Protein AF-0000000074205407 (afdb_homodimer)

Radius of gyration: 17.86 Å; Cα contacts (8 Å, |Δi|>4): 589; chains: 2; bounding box: 50×48×40 Å

Structure (mmCIF, N/CA/C/O backbone):
data_AF-0000000074205407-model_v1
#
loop_
_entity.id
_entity.type
_entity.pdbx_description
1 polymer 'Putative enzyme related to lactoylglutathione lyase'
#
loop_
_atom_site.group_PDB
_atom_site.id
_atom_site.type_symbol
_atom_site.label_atom_id
_atom_site.label_alt_id
_atom_site.label_comp_id
_atom_site.label_asym_id
_atom_site.label_entity_id
_atom_site.label_seq_id
_atom_site.pdbx_PDB_ins_code
_atom_site.Cartn_x
_atom_site.Cartn_y
_atom_site.Cartn_z
_atom_site.occupancy
_atom_site.B_iso_or_equiv
_atom_site.auth_seq_id
_atom_site.auth_comp_id
_atom_site.auth_asym_id
_atom_site.auth_atom_id
_atom_site.pdbx_PDB_model_num
ATOM 1 N N . MET A 1 1 ? 5.246 -4.715 11.078 1 47.28 1 MET A N 1
ATOM 2 C CA . MET A 1 1 ? 5.637 -3.668 10.141 1 47.28 1 MET A CA 1
ATOM 3 C C . MET A 1 1 ? 5.328 -2.287 10.711 1 47.28 1 MET A C 1
ATOM 5 O O . MET A 1 1 ? 4.18 -1.993 11.055 1 47.28 1 MET A O 1
ATOM 9 N N . ALA A 1 2 ? 6.344 -1.654 11.156 1 57.97 2 ALA A N 1
ATOM 10 C CA . ALA A 1 2 ? 6.281 -0.383 11.875 1 57.97 2 ALA A CA 1
ATOM 11 C C . ALA A 1 2 ? 5.781 0.736 10.969 1 57.97 2 ALA A C 1
ATOM 13 O O . ALA A 1 2 ? 6.117 0.775 9.781 1 57.97 2 ALA A O 1
ATOM 14 N N . GLY A 1 3 ? 4.406 1.123 11.07 1 72.31 3 GLY A N 1
ATOM 15 C CA . GLY A 1 3 ? 4.012 2.441 10.602 1 72.31 3 GLY A CA 1
ATOM 16 C C . GLY A 1 3 ? 2.631 2.461 9.969 1 72.31 3 GLY A C 1
ATOM 17 O O . GLY A 1 3 ? 1.822 3.346 10.258 1 72.31 3 GLY A O 1
ATOM 18 N N . ILE A 1 4 ? 2.408 1.336 9.125 1 86.69 4 ILE A N 1
ATOM 19 C CA . ILE A 1 4 ? 1.103 1.363 8.477 1 86.69 4 ILE A CA 1
ATOM 20 C C . ILE A 1 4 ? 0.12 0.495 9.258 1 86.69 4 ILE A C 1
ATOM 22 O O . ILE A 1 4 ? 0.477 -0.587 9.734 1 86.69 4 ILE A O 1
ATOM 26 N N . VAL A 1 5 ? -1.101 0.83 9.344 1 88.75 5 VAL A N 1
ATOM 27 C CA . VAL A 1 5 ? -2.062 0.109 10.172 1 88.75 5 VAL A CA 1
ATOM 28 C C . VAL A 1 5 ? -3.117 -0.547 9.281 1 88.75 5 VAL A C 1
ATOM 30 O O . VAL A 1 5 ? -3.871 -1.411 9.734 1 88.75 5 VAL A O 1
ATOM 33 N N . TRP A 1 6 ? -3.148 -0.136 8.078 1 90.12 6 TRP A N 1
ATOM 34 C CA . TRP A 1 6 ? -4.148 -0.644 7.141 1 90.12 6 TRP A CA 1
ATOM 35 C C . TRP A 1 6 ? -3.748 -0.348 5.699 1 90.12 6 TRP A C 1
ATOM 37 O O . TRP A 1 6 ? -2.922 0.533 5.445 1 90.12 6 TRP A O 1
ATOM 47 N N . TRP A 1 7 ? -4.242 -1.154 4.762 1 91.44 7 TRP A N 1
ATOM 48 C CA . TRP A 1 7 ? -4.082 -0.876 3.338 1 91.44 7 TRP A CA 1
ATOM 49 C C . TRP A 1 7 ? -5.34 -1.25 2.564 1 91.44 7 TRP A C 1
ATOM 51 O O . TRP A 1 7 ? -6.133 -2.076 3.02 1 91.44 7 TRP A O 1
ATOM 61 N N . GLU A 1 8 ? -5.457 -0.559 1.452 1 91.81 8 GLU A N 1
ATOM 62 C CA . GLU A 1 8 ? -6.684 -0.735 0.681 1 91.81 8 GLU A CA 1
ATOM 63 C C . GLU A 1 8 ? -6.398 -0.731 -0.818 1 91.81 8 GLU A C 1
ATOM 65 O O . GLU A 1 8 ? -5.578 0.052 -1.297 1 91.81 8 GLU A O 1
ATOM 70 N N . ILE A 1 9 ? -7.137 -1.624 -1.418 1 92.06 9 ILE A N 1
ATOM 71 C CA . ILE A 1 9 ? -7.137 -1.627 -2.877 1 92.06 9 ILE A CA 1
ATOM 72 C C . ILE A 1 9 ? -8.453 -1.057 -3.395 1 92.06 9 ILE A C 1
ATOM 74 O O . ILE A 1 9 ? -9.531 -1.405 -2.895 1 92.06 9 ILE A O 1
ATOM 78 N N . GLU A 1 10 ? -8.305 -0.121 -4.266 1 88.81 10 GLU A N 1
ATOM 79 C CA . GLU A 1 10 ? -9.445 0.37 -5.023 1 88.81 10 GLU A CA 1
ATOM 80 C C . GLU A 1 10 ? -9.344 -0.021 -6.496 1 88.81 10 GLU A C 1
ATOM 82 O O . GLU A 1 10 ? -8.344 0.287 -7.156 1 88.81 10 GLU A O 1
ATOM 87 N N . THR A 1 11 ? -10.289 -0.756 -6.992 1 88.62 11 THR A N 1
ATOM 88 C CA . THR A 1 11 ? -10.234 -1.227 -8.375 1 88.62 11 THR A CA 1
ATOM 89 C C . THR A 1 11 ? -11.633 -1.29 -8.977 1 88.62 11 THR A C 1
ATOM 91 O O . THR A 1 11 ? -12.617 -1.479 -8.266 1 88.62 11 THR A O 1
ATOM 94 N N . ALA A 1 12 ? -11.664 -1.102 -10.258 1 87.81 12 ALA A N 1
ATOM 95 C CA . ALA A 1 12 ? -12.93 -1.208 -10.969 1 87.81 12 ALA A CA 1
ATOM 96 C C . ALA A 1 12 ? -13.344 -2.668 -11.148 1 87.81 12 ALA A C 1
ATOM 98 O O . ALA A 1 12 ? -14.484 -2.959 -11.508 1 87.81 12 ALA A O 1
ATOM 99 N N . GLU A 1 13 ? -12.469 -3.58 -10.828 1 91.69 13 GLU A N 1
ATOM 100 C CA . GLU A 1 13 ? -12.719 -5 -11.055 1 91.69 13 GLU A CA 1
ATOM 101 C C . GLU A 1 13 ? -12.492 -5.809 -9.781 1 91.69 13 GLU A C 1
ATOM 103 O O . GLU A 1 13 ? -11.68 -6.734 -9.766 1 91.69 13 GLU A O 1
ATOM 108 N N . PRO A 1 14 ? -13.305 -5.551 -8.797 1 93.31 14 PRO A N 1
ATOM 109 C CA . PRO A 1 14 ? -13.062 -6.219 -7.516 1 93.31 14 PRO A CA 1
ATOM 110 C C . PRO A 1 14 ? -13.266 -7.73 -7.594 1 93.31 14 PRO A C 1
ATOM 112 O O . PRO A 1 14 ? -12.586 -8.484 -6.891 1 93.31 14 PRO A O 1
ATOM 115 N N . GLU A 1 15 ? -14.203 -8.164 -8.414 1 95.94 15 GLU A N 1
ATOM 116 C CA . GLU A 1 15 ? -14.445 -9.602 -8.523 1 95.94 15 GLU A CA 1
ATOM 117 C C . GLU A 1 15 ? -13.25 -10.312 -9.148 1 95.94 15 GLU A C 1
ATOM 119 O O . GLU A 1 15 ? -12.891 -11.414 -8.719 1 95.94 15 GLU A O 1
ATOM 124 N N . THR A 1 16 ? -12.727 -9.695 -10.133 1 96.31 16 THR A N 1
ATOM 125 C CA . THR A 1 16 ? -11.516 -10.234 -10.742 1 96.31 16 THR A CA 1
ATOM 126 C C . THR A 1 16 ? -10.383 -10.305 -9.727 1 96.31 16 THR A C 1
ATOM 128 O O . THR A 1 16 ? -9.672 -11.305 -9.648 1 96.31 16 THR A O 1
ATOM 131 N N . PHE A 1 17 ? -10.227 -9.289 -8.977 1 96 17 PHE A N 1
ATOM 132 C CA . PHE A 1 17 ? -9.234 -9.25 -7.91 1 96 17 PHE A CA 1
ATOM 133 C C . PHE A 1 17 ? -9.453 -10.383 -6.918 1 96 17 PHE A C 1
ATOM 135 O O . PHE A 1 17 ? -8.523 -11.109 -6.578 1 96 17 PHE A O 1
ATOM 142 N N . GLN A 1 18 ? -10.656 -10.516 -6.504 1 97.75 18 GLN A N 1
ATOM 143 C CA . GLN A 1 18 ? -11 -11.531 -5.512 1 97.75 18 GLN A CA 1
ATOM 144 C C . GLN A 1 18 ? -10.68 -12.93 -6.02 1 97.75 18 GLN A C 1
ATOM 146 O O . GLN A 1 18 ? -10.055 -13.727 -5.316 1 97.75 18 GLN A O 1
ATOM 151 N N . ARG A 1 19 ? -11.062 -13.211 -7.199 1 98.06 19 ARG A N 1
ATOM 152 C CA . ARG A 1 19 ? -10.836 -14.539 -7.766 1 98.06 19 ARG A CA 1
ATOM 153 C C . ARG A 1 19 ? -9.344 -14.852 -7.848 1 98.06 19 ARG A C 1
ATOM 155 O O . ARG A 1 19 ? -8.914 -15.945 -7.488 1 98.06 19 ARG A O 1
ATOM 162 N N . PHE A 1 20 ? -8.648 -13.945 -8.273 1 97.88 20 PHE A N 1
ATOM 163 C CA . PHE A 1 20 ? -7.215 -14.133 -8.438 1 97.88 20 PHE A CA 1
ATOM 164 C C . PHE A 1 20 ? -6.547 -14.398 -7.09 1 97.88 20 PHE A C 1
ATOM 166 O O . PHE A 1 20 ? -5.793 -15.359 -6.945 1 97.88 20 PHE A O 1
ATOM 173 N N . HIS A 1 21 ? -6.812 -13.57 -6.184 1 97.44 21 HIS A N 1
ATOM 174 C CA . HIS A 1 21 ? -6.066 -13.641 -4.934 1 97.44 21 HIS A CA 1
ATOM 175 C C . HIS A 1 21 ? -6.602 -14.742 -4.031 1 97.44 21 HIS A C 1
ATOM 177 O O . HIS A 1 21 ? -5.891 -15.234 -3.148 1 97.44 21 HIS A O 1
ATOM 183 N N . GLN A 1 22 ? -7.863 -15.094 -4.23 1 97.75 22 GLN A N 1
ATOM 184 C CA . GLN A 1 22 ? -8.305 -16.328 -3.592 1 97.75 22 GLN A CA 1
ATOM 185 C C . GLN A 1 22 ? -7.484 -17.516 -4.062 1 97.75 22 GLN A C 1
ATOM 187 O O . GLN A 1 22 ? -7.055 -18.344 -3.254 1 97.75 22 GLN A O 1
ATOM 192 N N . ALA A 1 23 ? -7.27 -17.547 -5.32 1 97.56 23 ALA A N 1
ATOM 193 C CA . ALA A 1 23 ? -6.527 -18.656 -5.914 1 97.56 23 ALA A CA 1
ATOM 194 C C . ALA A 1 23 ? -5.043 -18.578 -5.562 1 97.56 23 ALA A C 1
ATOM 196 O O . ALA A 1 23 ? -4.406 -19.594 -5.285 1 97.56 23 ALA A O 1
ATOM 197 N N . LEU A 1 24 ? -4.473 -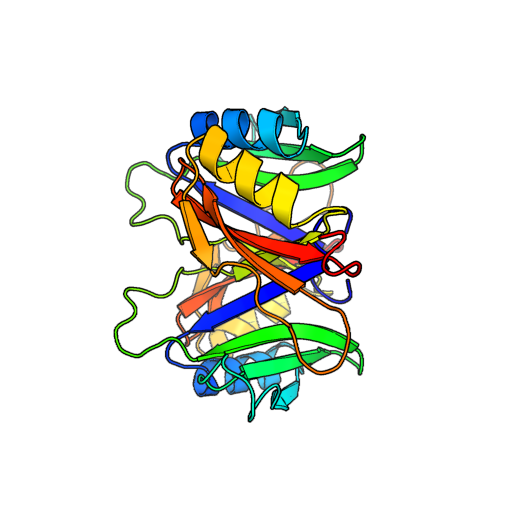17.438 -5.555 1 96.56 24 LEU A N 1
ATOM 198 C CA . LEU A 1 24 ? -3.035 -17.266 -5.387 1 96.56 24 LEU A CA 1
ATOM 199 C C . LEU A 1 24 ? -2.646 -17.359 -3.916 1 96.56 24 LEU A C 1
ATOM 201 O O . LEU A 1 24 ? -1.697 -18.062 -3.564 1 96.56 24 LEU A O 1
ATOM 205 N N . SER A 1 25 ? -3.369 -16.656 -3.07 1 94.12 25 SER A N 1
ATOM 206 C CA . SER A 1 25 ? -2.936 -16.438 -1.692 1 94.12 25 SER A CA 1
ATOM 207 C C . SER A 1 25 ? -3.889 -17.109 -0.703 1 94.12 25 SER A C 1
ATOM 209 O O . SER A 1 25 ? -3.631 -17.125 0.502 1 94.12 25 SER A O 1
ATOM 211 N N . GLY A 1 26 ? -5.004 -17.531 -1.211 1 95.12 26 GLY A N 1
ATOM 212 C CA . GLY A 1 26 ? -5.992 -18.141 -0.334 1 95.12 26 GLY A CA 1
ATOM 213 C C . GLY A 1 26 ? -6.793 -17.125 0.455 1 95.12 26 GLY A C 1
ATOM 214 O O . GLY A 1 26 ? -7.348 -17.438 1.508 1 95.12 26 GLY A O 1
ATOM 215 N N . TRP A 1 27 ? -6.844 -15.922 0.029 1 96.44 27 TRP A N 1
ATOM 216 C CA . TRP A 1 27 ? -7.582 -14.867 0.719 1 96.44 27 TRP A CA 1
ATOM 217 C C . TRP A 1 27 ? -9.086 -15.078 0.587 1 96.44 27 TRP A C 1
ATOM 219 O O . TRP A 1 27 ? -9.555 -15.664 -0.396 1 96.44 27 TRP A O 1
ATOM 229 N N . SER A 1 28 ? -9.773 -14.664 1.596 1 97.5 28 SER A N 1
ATOM 230 C CA . SER A 1 28 ? -11.219 -14.5 1.521 1 97.5 28 SER A CA 1
ATOM 231 C C . SER A 1 28 ? -11.625 -13.039 1.685 1 97.5 28 SER A C 1
ATOM 233 O O . SER A 1 28 ? -10.812 -12.211 2.086 1 97.5 28 SER A O 1
ATOM 235 N N . PHE A 1 29 ? -12.836 -12.766 1.283 1 96.5 29 PHE A N 1
ATOM 236 C CA . PHE A 1 29 ? -13.312 -11.391 1.217 1 96.5 29 PHE A CA 1
ATOM 237 C C . PHE A 1 29 ? -14.695 -11.266 1.85 1 96.5 29 PHE A C 1
ATOM 239 O O . PHE A 1 29 ? -15.664 -11.859 1.366 1 96.5 29 PHE A O 1
ATOM 246 N N . GLU A 1 30 ? -14.727 -10.469 2.887 1 94.88 30 GLU A N 1
ATOM 247 C CA . GLU A 1 30 ? -15.977 -10.289 3.619 1 94.88 30 GLU A CA 1
ATOM 248 C C . GLU A 1 30 ? -16.578 -8.914 3.365 1 94.88 30 GLU A C 1
ATOM 250 O O . GLU A 1 30 ? -15.93 -7.891 3.623 1 94.88 30 GLU A O 1
ATOM 255 N N . PRO A 1 31 ? -17.844 -8.891 2.873 1 92.19 31 PRO A N 1
ATOM 256 C CA . PRO A 1 31 ? -18.469 -7.578 2.707 1 92.19 31 PRO A CA 1
ATOM 257 C C . PRO A 1 31 ? -18.531 -6.781 4.012 1 92.19 31 PRO A C 1
ATOM 259 O O . PRO A 1 31 ? -18.75 -7.359 5.078 1 92.19 31 PRO A O 1
ATOM 262 N N . ALA A 1 32 ? -18.234 -5.535 3.785 1 86.38 32 ALA A N 1
ATOM 263 C CA . ALA A 1 32 ? -18.234 -4.66 4.953 1 86.38 32 ALA A CA 1
ATOM 264 C C . ALA A 1 32 ? -18.844 -3.303 4.613 1 86.38 32 ALA A C 1
ATOM 266 O O . ALA A 1 32 ? -18.922 -2.924 3.443 1 86.38 32 ALA A O 1
ATOM 267 N N . PHE A 1 33 ? -19.359 -2.611 5.617 1 76.38 33 PHE A N 1
ATOM 268 C CA . PHE A 1 33 ? -19.828 -1.231 5.582 1 76.38 33 PHE A CA 1
ATOM 269 C C . PHE A 1 33 ? -21 -1.079 4.613 1 76.38 33 PHE A C 1
ATOM 271 O O . PHE A 1 33 ? -21.172 -0.024 4 1 76.38 33 PHE A O 1
ATOM 278 N N . GLU A 1 34 ? -21.734 -2.02 4.223 1 68.38 34 GLU A N 1
ATOM 279 C CA . GLU A 1 34 ? -22.875 -1.991 3.311 1 68.38 34 GLU A CA 1
ATOM 280 C C . GLU A 1 34 ? -23.812 -0.847 3.652 1 68.38 34 GLU A C 1
ATOM 282 O O . GLU A 1 34 ? -24.453 -0.273 2.764 1 68.38 34 GLU A O 1
ATOM 287 N N . ASP A 1 35 ? -23.828 -0.446 4.797 1 61.94 35 ASP A N 1
ATOM 288 C CA . ASP A 1 35 ? -24.812 0.552 5.207 1 61.94 35 ASP A CA 1
ATOM 289 C C . ASP A 1 35 ? -24.141 1.884 5.535 1 61.94 35 ASP A C 1
ATOM 291 O O . ASP A 1 35 ? -24.688 2.691 6.289 1 61.94 35 ASP A O 1
ATOM 295 N N . THR A 1 36 ? -23 2.006 5.082 1 61.47 36 THR A N 1
ATOM 296 C CA . THR A 1 36 ? -22.312 3.25 5.418 1 61.47 36 THR A CA 1
ATOM 297 C C . THR A 1 36 ? -22.109 4.109 4.172 1 61.47 36 THR A C 1
ATOM 299 O O . THR A 1 36 ? -22.438 3.684 3.059 1 61.47 36 THR A O 1
ATOM 302 N N . GLU A 1 37 ? -21.844 5.41 4.438 1 56.03 37 GLU A N 1
ATOM 303 C CA . GLU A 1 37 ? -21.609 6.41 3.396 1 56.03 37 GLU A CA 1
ATOM 304 C C . GLU A 1 37 ? -20.5 5.965 2.447 1 56.03 37 GLU A C 1
ATOM 306 O O . GLU A 1 37 ? -20.266 6.602 1.418 1 56.03 37 GLU A O 1
ATOM 311 N N . ILE A 1 38 ? -19.844 4.957 2.84 1 56.97 38 ILE A N 1
ATOM 312 C CA . ILE A 1 38 ? -18.797 4.543 1.905 1 56.97 38 ILE A CA 1
ATOM 313 C C . ILE A 1 38 ? -19.438 4.078 0.598 1 56.97 38 ILE A C 1
ATOM 315 O O . ILE A 1 38 ? -18.844 4.215 -0.474 1 56.97 38 ILE A O 1
ATOM 319 N N . GLY A 1 39 ? -20.734 4.105 0.522 1 55.22 39 GLY A N 1
ATOM 320 C CA . GLY A 1 39 ? -21.609 3.865 -0.615 1 55.22 39 GLY A CA 1
ATOM 321 C C . GLY A 1 39 ? -21.141 2.721 -1.493 1 55.22 39 GLY A C 1
ATOM 322 O O . GLY A 1 39 ? -21.953 2.113 -2.207 1 55.22 39 GLY A O 1
ATOM 323 N N . ALA A 1 40 ? -19.766 2.584 -1.741 1 63.41 40 ALA A N 1
ATOM 324 C CA . ALA A 1 40 ? -19.312 1.591 -2.717 1 63.41 40 ALA A CA 1
ATOM 325 C C . ALA A 1 40 ? -19.062 0.244 -2.049 1 63.41 40 ALA A C 1
ATOM 327 O O . ALA A 1 40 ? -18.953 0.163 -0.824 1 63.41 40 ALA A O 1
ATOM 328 N N . SER A 1 41 ? -19.219 -0.827 -2.727 1 84.56 41 SER A N 1
ATOM 329 C CA . SER A 1 41 ? -18.922 -2.164 -2.227 1 84.56 41 SER A CA 1
ATOM 330 C C . SER A 1 41 ? -17.516 -2.219 -1.617 1 84.56 41 SER A C 1
ATOM 332 O O . SER A 1 41 ? -16.547 -1.756 -2.225 1 84.56 41 SER A O 1
ATOM 334 N N . TYR A 1 42 ? -17.531 -2.557 -0.36 1 90.62 42 TYR A N 1
ATOM 335 C CA . TYR A 1 42 ? -16.281 -2.721 0.365 1 90.62 42 TYR A CA 1
ATOM 336 C C . TYR A 1 42 ? -16.156 -4.129 0.933 1 90.62 42 TYR A C 1
ATOM 338 O O . TYR A 1 42 ? -17.125 -4.684 1.449 1 90.62 42 TYR A O 1
ATOM 346 N N . TRP A 1 43 ? -14.992 -4.68 0.805 1 93.69 43 TRP A N 1
ATOM 347 C CA . TRP A 1 43 ? -14.688 -5.977 1.396 1 93.69 43 TRP A CA 1
ATOM 348 C C . TRP A 1 43 ? -13.461 -5.895 2.295 1 93.69 43 TRP A C 1
ATOM 350 O O . TRP A 1 43 ? -12.508 -5.172 1.987 1 93.69 43 TRP A O 1
ATOM 360 N N . ILE A 1 44 ? -13.508 -6.605 3.369 1 94.06 44 ILE A N 1
ATOM 361 C CA . ILE A 1 44 ? -12.312 -6.812 4.184 1 94.06 44 ILE A CA 1
ATOM 362 C C . ILE A 1 44 ? -11.578 -8.062 3.709 1 94.06 44 ILE A C 1
ATOM 364 O O . ILE A 1 44 ? -12.172 -9.133 3.596 1 94.06 44 ILE A O 1
ATOM 368 N N . ILE A 1 45 ? -10.375 -7.871 3.379 1 95.69 45 ILE A N 1
ATOM 369 C CA . ILE A 1 45 ? -9.539 -9 2.98 1 95.69 45 ILE A CA 1
ATOM 370 C C . ILE A 1 45 ? -9.133 -9.797 4.215 1 95.69 45 ILE A C 1
ATOM 372 O O . ILE A 1 45 ? -8.609 -9.242 5.18 1 95.69 45 ILE A O 1
ATOM 376 N N . GLN A 1 46 ? -9.312 -11.07 4.117 1 95.5 46 GLN A N 1
ATOM 377 C CA . GLN A 1 46 ? -8.992 -11.961 5.223 1 95.5 46 GLN A CA 1
ATOM 378 C C . GLN A 1 46 ? -7.918 -12.969 4.824 1 95.5 46 GLN A C 1
ATOM 380 O O . GLN A 1 46 ? -7.977 -13.547 3.736 1 95.5 46 GLN A O 1
ATOM 385 N N . GLU A 1 47 ? -6.977 -13.156 5.688 1 93.62 47 GLU A N 1
ATOM 386 C CA . GLU A 1 47 ? -5.965 -14.203 5.555 1 93.62 47 GLU A CA 1
ATOM 387 C C . GLU A 1 47 ? -5.82 -15 6.848 1 93.62 47 GLU A C 1
ATOM 389 O O . GLU A 1 47 ? -5.477 -14.445 7.891 1 93.62 47 GLU A O 1
ATOM 394 N N . ASP A 1 48 ? -6.086 -16.281 6.781 1 91.19 48 ASP A N 1
ATOM 395 C CA . ASP A 1 48 ? -5.973 -17.172 7.934 1 91.19 48 ASP A CA 1
ATOM 396 C C . ASP A 1 48 ? -6.754 -16.625 9.125 1 91.19 48 ASP A C 1
ATOM 398 O O . ASP A 1 48 ? -6.238 -16.594 10.242 1 91.19 48 ASP A O 1
ATOM 402 N N . GLY A 1 49 ? -7.82 -16.062 8.875 1 90.88 49 GLY A N 1
ATOM 403 C CA . GLY A 1 49 ? -8.719 -15.602 9.914 1 90.88 49 GLY A CA 1
ATOM 404 C C . GLY A 1 49 ? -8.406 -14.203 10.406 1 90.88 49 GLY A C 1
ATOM 405 O O . GLY A 1 49 ? -9.055 -13.703 11.328 1 90.88 49 GLY A O 1
ATOM 406 N N . HIS A 1 50 ? -7.445 -13.578 9.82 1 92.75 50 HIS A N 1
ATOM 407 C CA . HIS A 1 50 ? -7.066 -12.227 10.211 1 92.75 50 HIS A CA 1
ATOM 408 C C . HIS A 1 50 ? -7.422 -11.219 9.125 1 92.75 50 HIS A C 1
ATOM 410 O O . HIS A 1 50 ? -7.25 -11.492 7.938 1 92.75 50 HIS A O 1
ATOM 416 N N . SER A 1 51 ? -7.957 -10.07 9.547 1 92.88 51 SER A N 1
ATOM 417 C CA . SER A 1 51 ? -8.172 -8.953 8.633 1 92.88 51 SER A CA 1
ATOM 418 C C . SER A 1 51 ? -6.852 -8.281 8.258 1 92.88 51 SER A C 1
ATOM 420 O O . SER A 1 51 ? -6.121 -7.82 9.133 1 92.88 51 SER A O 1
ATOM 422 N N . ILE A 1 52 ? -6.656 -8.195 6.988 1 92.69 52 ILE A N 1
ATOM 423 C CA . ILE A 1 52 ? -5.32 -7.715 6.652 1 92.69 52 ILE A CA 1
ATOM 424 C C . ILE A 1 52 ? -5.43 -6.434 5.828 1 92.69 52 ILE A C 1
ATOM 426 O O . ILE A 1 52 ? -4.48 -5.645 5.766 1 92.69 52 ILE A O 1
ATOM 430 N N . GLY A 1 53 ? -6.543 -6.184 5.141 1 93.06 53 GLY A N 1
ATOM 431 C CA . GLY A 1 53 ? -6.711 -5.016 4.289 1 93.06 53 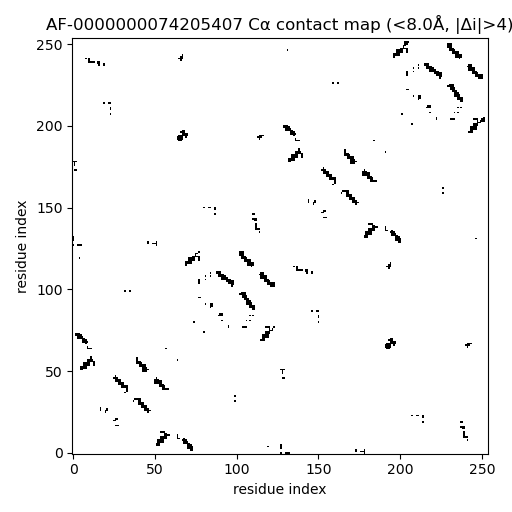GLY A CA 1
ATOM 432 C C . GLY A 1 53 ? -8.125 -4.855 3.762 1 93.06 53 GLY A C 1
ATOM 433 O O . GLY A 1 53 ? -9.023 -5.594 4.16 1 93.06 53 GLY A O 1
ATOM 434 N N . GLY A 1 54 ? -8.242 -3.838 2.914 1 92.5 54 GLY A N 1
ATOM 435 C CA . GLY A 1 54 ? -9.555 -3.559 2.338 1 92.5 54 GLY A CA 1
ATOM 436 C C . GLY A 1 54 ? -9.547 -3.561 0.822 1 92.5 54 GLY A C 1
ATOM 437 O O . GLY A 1 54 ? -8.516 -3.295 0.197 1 92.5 54 GLY A O 1
ATOM 438 N N . LEU A 1 55 ? -10.695 -3.904 0.307 1 92.44 55 LEU A N 1
ATOM 439 C CA . LEU A 1 55 ? -10.977 -3.846 -1.124 1 92.44 55 LEU A CA 1
ATOM 440 C C . LEU A 1 55 ? -12.227 -3.021 -1.399 1 92.44 55 LEU A C 1
ATOM 442 O O . LEU A 1 55 ? -13.281 -3.268 -0.807 1 92.44 55 LEU A O 1
ATOM 446 N N . GLN A 1 56 ? -11.992 -2.045 -2.203 1 89.69 56 GLN A N 1
ATOM 447 C CA . GLN A 1 56 ? -13.117 -1.168 -2.525 1 89.69 56 GLN A CA 1
ATOM 448 C C . GLN A 1 56 ? -13.336 -1.09 -4.031 1 89.69 56 GLN A C 1
ATOM 450 O O . GLN A 1 56 ? -12.383 -1.009 -4.805 1 89.69 56 GLN A O 1
ATOM 455 N N . ARG A 1 57 ? -14.602 -1.144 -4.391 1 89.06 57 ARG A N 1
ATOM 456 C CA . ARG A 1 57 ? -14.938 -0.903 -5.793 1 89.06 57 ARG A CA 1
ATOM 457 C C . ARG A 1 57 ? -14.758 0.568 -6.152 1 89.06 57 ARG A C 1
ATOM 459 O O . ARG A 1 57 ? -15.305 1.447 -5.48 1 89.06 57 ARG A O 1
ATOM 466 N N . ALA A 1 58 ? -13.914 0.754 -7.125 1 81.75 58 ALA A N 1
ATOM 467 C CA . ALA A 1 58 ? -13.734 2.119 -7.609 1 81.75 58 ALA A CA 1
ATOM 468 C C . ALA A 1 58 ? -14.977 2.605 -8.352 1 81.75 58 ALA A C 1
ATOM 470 O O . ALA A 1 58 ? -15.648 1.826 -9.031 1 81.75 58 ALA A O 1
ATOM 471 N N . PRO A 1 59 ? -15.172 3.955 -8 1 69.56 59 PRO A N 1
ATOM 472 C CA . PRO A 1 59 ? -16.281 4.477 -8.805 1 69.56 59 PRO A CA 1
ATOM 473 C C . PRO A 1 59 ? -15.977 4.449 -10.305 1 69.56 59 PRO A C 1
ATOM 475 O O . PRO A 1 59 ? -14.805 4.492 -10.703 1 69.56 59 PRO A O 1
ATOM 478 N N . SER A 1 60 ? -16.891 3.982 -11.086 1 58.69 60 SER A N 1
ATOM 479 C CA . SER A 1 60 ? -16.781 3.857 -12.539 1 58.69 60 SER A CA 1
ATOM 480 C C . SER A 1 60 ? -16.016 5.035 -13.141 1 58.69 60 SER A C 1
ATOM 482 O O . SER A 1 60 ? -15.344 4.891 -14.156 1 58.69 60 SER A O 1
ATOM 484 N N . SER A 1 61 ? -16.219 6.207 -12.641 1 53.09 61 SER A N 1
ATOM 485 C CA . SER A 1 61 ? -15.633 7.422 -13.195 1 53.09 61 SER A CA 1
ATOM 486 C C . SER A 1 61 ? -14.18 7.59 -12.75 1 53.09 61 SER A C 1
ATOM 488 O O . SER A 1 61 ? -13.484 8.492 -13.211 1 53.09 61 SER A O 1
ATOM 490 N N . ALA A 1 62 ? -13.969 6.746 -11.961 1 51.72 62 ALA A N 1
ATOM 491 C CA . ALA A 1 62 ? -12.656 7.02 -11.367 1 51.72 62 ALA A CA 1
ATOM 492 C C . ALA A 1 62 ? -11.539 6.742 -12.359 1 51.72 62 ALA A C 1
ATOM 494 O O . ALA A 1 62 ? -11.609 5.785 -13.133 1 51.72 62 ALA A O 1
ATOM 495 N N . ALA A 1 63 ? -10.984 7.711 -12.656 1 46.88 63 ALA A N 1
ATOM 496 C CA . ALA A 1 63 ? -9.766 7.582 -13.445 1 46.88 63 ALA A CA 1
ATOM 497 C C . ALA A 1 63 ? -8.969 6.355 -13.023 1 46.88 63 ALA A C 1
ATOM 499 O O . ALA A 1 63 ? -9.188 5.801 -11.953 1 46.88 63 ALA A O 1
ATOM 500 N N . ARG A 1 64 ? -7.984 6.074 -13.68 1 47.94 64 ARG A N 1
ATOM 501 C CA . ARG A 1 64 ? -7.141 4.883 -13.625 1 47.94 64 ARG A CA 1
ATOM 502 C C . ARG A 1 64 ? -6.766 4.547 -12.188 1 47.94 64 ARG A C 1
ATOM 504 O O . ARG A 1 64 ? -6.172 5.371 -11.484 1 47.94 64 ARG A O 1
ATOM 511 N N . PRO A 1 65 ? -7.57 3.602 -11.703 1 47.03 65 PRO A N 1
ATOM 512 C CA . PRO A 1 65 ? -7.207 3.117 -10.367 1 47.03 65 PRO A CA 1
ATOM 513 C C . PRO A 1 65 ? -5.699 3.105 -10.141 1 47.03 65 PRO A C 1
ATOM 515 O O . PRO A 1 65 ? -4.926 2.951 -11.086 1 47.03 65 PRO A O 1
ATOM 518 N N . SER A 1 66 ? -5.344 3.824 -9.203 1 50.91 66 SER A N 1
ATOM 519 C CA . SER A 1 66 ? -3.934 3.822 -8.82 1 50.91 66 SER A CA 1
ATOM 520 C C . SER A 1 66 ? -3.381 2.402 -8.758 1 50.91 66 SER A C 1
ATOM 522 O O . SER A 1 66 ? -4.066 1.484 -8.297 1 50.91 66 SER A O 1
ATOM 524 N N . ALA A 1 67 ? -2.512 2.08 -9.602 1 59.84 67 ALA A N 1
ATOM 525 C CA . ALA A 1 67 ? -1.889 0.765 -9.719 1 59.84 67 ALA A CA 1
ATOM 526 C C . ALA A 1 67 ? -1.311 0.308 -8.383 1 59.84 67 ALA A C 1
ATOM 528 O O . ALA A 1 67 ? -0.546 -0.658 -8.328 1 59.84 67 ALA A O 1
ATOM 529 N N . GLY A 1 68 ? -1.93 1.006 -7.375 1 81.81 68 GLY A N 1
ATOM 530 C CA . GLY A 1 68 ? -1.362 0.529 -6.121 1 81.81 68 GLY A CA 1
ATOM 531 C C . GLY A 1 68 ? -2.324 0.633 -4.953 1 81.81 68 GLY A C 1
ATOM 532 O O . GLY A 1 68 ? -3.518 0.872 -5.145 1 81.81 68 GLY A O 1
ATOM 533 N N . ALA A 1 69 ? -1.859 0.29 -3.82 1 91.06 69 ALA A N 1
ATOM 534 C CA . ALA A 1 69 ? -2.611 0.307 -2.57 1 91.06 69 ALA A CA 1
ATOM 535 C C . ALA A 1 69 ? -2.508 1.666 -1.885 1 91.06 69 ALA A C 1
ATOM 537 O O . ALA A 1 69 ? -1.513 2.377 -2.049 1 91.06 69 ALA A O 1
ATOM 538 N N . ARG A 1 70 ? -3.555 2.012 -1.274 1 91.75 70 ARG A N 1
ATOM 539 C CA . ARG A 1 70 ? -3.467 3.109 -0.317 1 91.75 70 ARG A CA 1
ATOM 540 C C . ARG A 1 70 ? -3.131 2.594 1.078 1 91.75 70 ARG A C 1
ATOM 542 O O . ARG A 1 70 ? -3.832 1.731 1.612 1 91.75 70 ARG A O 1
ATOM 549 N N . VAL A 1 71 ? -2.09 3.203 1.639 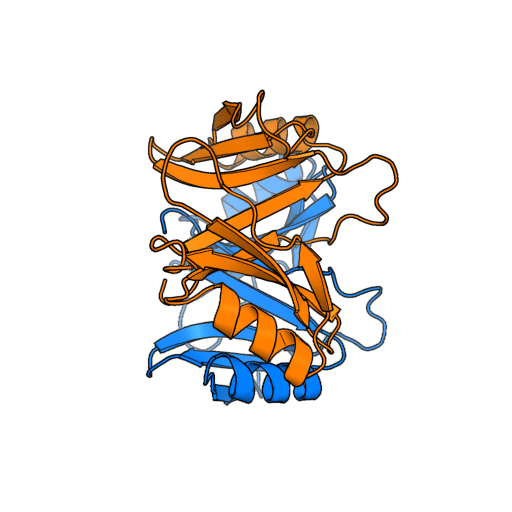1 92.69 71 VAL A N 1
ATOM 550 C CA . VAL A 1 71 ? -1.716 2.77 2.98 1 92.69 71 VAL A CA 1
ATOM 551 C C . VAL A 1 71 ? -2.217 3.783 4.008 1 92.69 71 VAL A C 1
ATOM 553 O O . VAL A 1 71 ? -2.271 4.984 3.732 1 92.69 71 VAL A O 1
ATOM 556 N N . TYR A 1 72 ? -2.529 3.283 5.152 1 92 72 TYR A N 1
ATOM 557 C CA . TYR A 1 72 ? -3.066 4.117 6.223 1 92 72 TYR A CA 1
ATOM 558 C C . TYR A 1 72 ? -2.09 4.211 7.387 1 92 72 TYR A C 1
ATOM 560 O O . TYR A 1 72 ? -1.557 3.193 7.84 1 92 72 TYR A O 1
ATOM 568 N N . LEU A 1 73 ? -1.968 5.406 7.816 1 91.69 73 LEU A N 1
ATOM 569 C CA . LEU A 1 73 ? -1.125 5.695 8.969 1 91.69 73 LEU A CA 1
ATOM 570 C C . LEU A 1 73 ? -1.975 5.988 10.203 1 91.69 73 LEU A C 1
ATOM 572 O O . LEU A 1 73 ? -3 6.668 10.109 1 91.69 73 LEU A O 1
ATOM 576 N N . ALA A 1 74 ? -1.491 5.48 11.328 1 89.88 74 ALA A N 1
ATOM 577 C CA . ALA A 1 74 ? -2.164 5.809 12.578 1 89.88 74 ALA A CA 1
ATOM 578 C C . ALA A 1 74 ? -1.688 7.152 13.125 1 89.88 74 ALA A C 1
ATOM 580 O O . ALA A 1 74 ? -0.488 7.434 13.141 1 89.88 74 ALA A O 1
ATOM 581 N N . VAL A 1 75 ? -2.625 7.957 13.516 1 89.69 75 VAL A N 1
ATOM 582 C CA . VAL A 1 75 ? -2.293 9.242 14.117 1 89.69 75 VAL A CA 1
ATOM 583 C C . VAL A 1 75 ? -3.088 9.43 15.406 1 89.69 75 VAL A C 1
ATOM 585 O O . VAL A 1 75 ? -4.168 8.852 15.57 1 89.69 75 VAL A O 1
ATOM 588 N N . ASP A 1 76 ? -2.504 10.164 16.297 1 86.56 76 ASP A N 1
ATOM 589 C CA . ASP A 1 76 ? -3.18 10.406 17.562 1 86.56 76 ASP A CA 1
ATOM 590 C C . ASP A 1 76 ? -4.352 11.367 17.391 1 86.56 76 ASP A C 1
ATOM 592 O O . ASP A 1 76 ? -5.438 11.141 17.922 1 86.56 76 ASP A O 1
ATOM 596 N N . ASP A 1 77 ? -4.102 12.453 16.641 1 86.94 77 ASP A N 1
ATOM 597 C CA . ASP A 1 77 ? -5.086 13.508 16.406 1 86.94 77 ASP A CA 1
ATOM 598 C C . ASP A 1 77 ? -5.324 13.711 14.914 1 86.94 77 ASP A C 1
ATOM 600 O O . ASP A 1 77 ? -4.543 14.391 14.242 1 86.94 77 ASP A O 1
ATOM 604 N N . LEU A 1 78 ? -6.441 13.258 14.477 1 89.94 78 LEU A N 1
ATOM 605 C CA . LEU A 1 78 ? -6.754 13.273 13.055 1 89.94 78 LEU A CA 1
ATOM 606 C C . LEU A 1 78 ? -6.926 14.703 12.555 1 89.94 78 LEU A C 1
ATOM 608 O O . LEU A 1 78 ? -6.359 15.078 11.523 1 89.94 78 LEU A O 1
ATOM 612 N N . GLU A 1 79 ? -7.633 15.477 13.297 1 87.44 79 GLU A N 1
ATOM 613 C CA . GLU A 1 79 ? -7.945 16.828 12.859 1 87.44 79 GLU A CA 1
ATOM 614 C C . GLU A 1 79 ? -6.68 17.672 12.75 1 87.44 79 GLU A C 1
ATOM 616 O O . GLU A 1 79 ? -6.477 18.359 11.742 1 87.44 79 GLU A O 1
ATOM 621 N N . SER A 1 80 ? -5.902 17.625 13.75 1 91.62 80 SER A N 1
ATOM 622 C CA . SER A 1 80 ? -4.66 18.391 13.727 1 91.62 80 SER A CA 1
ATOM 623 C C . SER A 1 80 ? -3.76 17.938 12.578 1 91.62 80 SER A C 1
ATOM 625 O O . SER A 1 80 ? -3.082 18.766 11.953 1 91.62 80 SER A O 1
ATOM 627 N N . THR A 1 81 ? -3.764 16.656 12.352 1 93.56 81 THR A N 1
ATOM 628 C CA . THR A 1 81 ? -2.934 16.141 11.266 1 93.56 81 THR A CA 1
ATOM 629 C C . THR A 1 81 ? -3.457 16.594 9.914 1 93.56 81 THR A C 1
ATOM 631 O O . THR A 1 81 ? -2.678 17 9.047 1 93.56 81 THR A O 1
ATOM 634 N N . LEU A 1 82 ? -4.723 16.578 9.742 1 93.25 82 LEU A N 1
ATOM 635 C CA . LEU A 1 82 ? -5.312 17.031 8.484 1 93.25 82 LEU A CA 1
ATOM 636 C C . LEU A 1 82 ? -5.047 18.516 8.258 1 93.25 82 LEU A C 1
ATOM 638 O O . LEU A 1 82 ? -4.77 18.938 7.133 1 93.25 82 LEU A O 1
ATOM 642 N N . ASP A 1 83 ? -5.133 19.266 9.32 1 94.38 83 ASP A N 1
ATOM 643 C CA . ASP A 1 83 ? -4.797 20.672 9.227 1 94.38 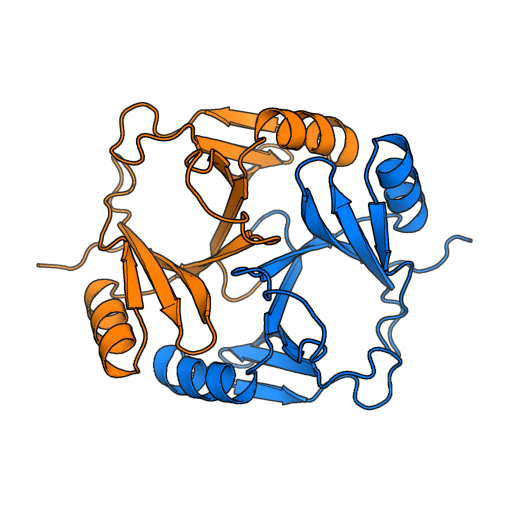83 ASP A CA 1
ATOM 644 C C . ASP A 1 83 ? -3.352 20.875 8.773 1 94.38 83 ASP A C 1
ATOM 646 O O . ASP A 1 83 ? -3.07 21.719 7.922 1 94.38 83 ASP A O 1
ATOM 650 N N . ARG A 1 84 ? -2.52 20.094 9.344 1 96.75 84 ARG A N 1
ATOM 651 C CA . ARG A 1 84 ? -1.104 20.172 8.992 1 96.75 84 ARG A CA 1
ATOM 652 C C . ARG A 1 84 ? -0.873 19.766 7.543 1 96.75 84 ARG A C 1
ATOM 654 O O . ARG A 1 84 ? -0.012 20.328 6.867 1 96.75 84 ARG A O 1
ATOM 661 N N . VAL A 1 85 ? -1.566 18.797 7.07 1 97.12 85 VAL A N 1
ATOM 662 C CA . VAL A 1 85 ? -1.49 18.375 5.676 1 97.12 85 VAL A CA 1
ATOM 663 C C . VAL A 1 85 ? -1.749 19.562 4.758 1 97.12 85 VAL A C 1
ATOM 665 O O . VAL A 1 85 ? -0.989 19.797 3.816 1 97.12 85 VAL A O 1
ATOM 668 N N . VAL A 1 86 ? -2.756 20.266 5.055 1 97.06 86 VAL A N 1
ATOM 669 C CA . VAL A 1 86 ? -3.135 21.406 4.238 1 97.06 86 VAL A CA 1
ATOM 670 C C . VAL A 1 86 ? -2.061 22.5 4.34 1 97.06 86 VAL A C 1
ATOM 672 O O . VAL A 1 86 ? -1.652 23.062 3.326 1 97.06 86 VAL A O 1
ATOM 675 N N . GLU A 1 87 ? -1.59 22.734 5.52 1 98.06 87 GLU A N 1
ATOM 676 C CA . GLU A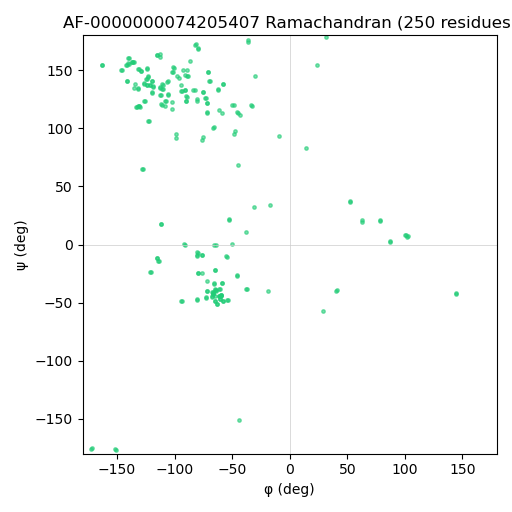 1 87 ? -0.551 23.734 5.746 1 98.06 87 GLU A CA 1
ATOM 677 C C . GLU A 1 87 ? 0.704 23.422 4.938 1 98.06 87 GLU A C 1
ATOM 679 O O . GLU A 1 87 ? 1.408 24.328 4.496 1 98.06 87 GLU A O 1
ATOM 684 N N . LEU A 1 88 ? 0.942 22.203 4.773 1 98.19 88 LEU A N 1
ATOM 685 C CA . LEU A 1 88 ? 2.168 21.766 4.117 1 98.19 88 LEU A CA 1
ATOM 686 C C . LEU A 1 88 ? 1.953 21.594 2.615 1 98.19 88 LEU A C 1
ATOM 688 O O . LEU A 1 88 ? 2.859 21.172 1.896 1 98.19 88 LEU A O 1
ATOM 692 N N . GLY A 1 89 ? 0.758 21.859 2.162 1 97.69 89 GLY A N 1
ATOM 693 C CA . GLY A 1 89 ? 0.512 21.891 0.729 1 97.69 89 GLY A CA 1
ATOM 694 C C . GLY A 1 89 ? -0.181 20.641 0.225 1 97.69 89 GLY A C 1
ATOM 695 O O . GLY A 1 89 ? -0.317 20.438 -0.985 1 97.69 89 GLY A O 1
ATOM 696 N N . GLY A 1 90 ? -0.583 19.797 1.119 1 97.06 90 GLY A N 1
ATOM 697 C CA . GLY A 1 90 ? -1.385 18.641 0.721 1 97.06 90 GLY A CA 1
ATOM 698 C C . GLY A 1 90 ? -2.846 18.984 0.498 1 97.06 90 GLY A C 1
ATOM 699 O O . GLY A 1 90 ? -3.281 20.109 0.8 1 97.06 90 GLY A O 1
ATOM 700 N N . VAL A 1 91 ? -3.553 17.969 -0.11 1 95.12 91 VAL A N 1
ATOM 701 C CA . VAL A 1 91 ? -4.973 18.125 -0.4 1 95.12 91 VAL A CA 1
ATOM 702 C C . VAL A 1 91 ? -5.777 17.047 0.332 1 95.12 91 VAL A C 1
ATOM 704 O O . VAL A 1 91 ? -5.449 15.867 0.257 1 95.12 91 VAL A O 1
ATOM 707 N N . ILE A 1 92 ? -6.805 17.547 0.996 1 94.06 92 ILE A N 1
ATOM 708 C CA . ILE A 1 92 ? -7.684 16.594 1.665 1 94.06 92 ILE A CA 1
ATOM 709 C C . ILE A 1 92 ? -8.664 16 0.657 1 94.06 92 ILE A C 1
ATOM 711 O O . ILE A 1 92 ? -9.352 16.734 -0.055 1 94.06 92 ILE A O 1
ATOM 715 N N . GLN A 1 93 ? -8.695 14.711 0.565 1 87.88 93 GLN A N 1
ATOM 716 C CA . GLN A 1 93 ? -9.625 14.023 -0.33 1 87.88 93 GLN A CA 1
ATOM 717 C C . GLN A 1 93 ? -10.891 13.609 0.406 1 87.88 93 GLN A C 1
ATOM 719 O O . GLN A 1 93 ? -11.992 13.688 -0.151 1 87.88 93 GLN A O 1
ATOM 724 N N . ARG A 1 94 ? -10.734 13.039 1.463 1 81.62 94 ARG A N 1
ATOM 725 C CA . ARG A 1 94 ? -11.844 12.68 2.344 1 81.62 94 ARG A CA 1
ATOM 726 C C . ARG A 1 94 ? -11.57 13.125 3.775 1 81.62 94 ARG A C 1
ATOM 728 O O . ARG A 1 94 ? -10.523 12.789 4.348 1 81.62 94 ARG A O 1
ATOM 735 N N . SER A 1 95 ? -12.492 13.953 4.117 1 75.44 95 SER A N 1
ATOM 736 C CA . SER A 1 95 ? -12.367 14.422 5.492 1 75.44 95 SER A CA 1
ATOM 737 C C . SER A 1 95 ? -13.141 13.523 6.453 1 75.44 95 SER A C 1
ATOM 739 O O . SER A 1 95 ? -14.273 13.125 6.16 1 75.44 95 SER A O 1
ATOM 741 N N . ARG A 1 96 ? -12.719 13.305 7.617 1 72.19 96 ARG A N 1
ATOM 742 C CA . ARG A 1 96 ? -13.156 12.656 8.852 1 72.19 96 ARG A CA 1
ATOM 743 C C . ARG A 1 96 ? -14.367 11.766 8.609 1 72.19 96 ARG A C 1
ATOM 745 O O . ARG A 1 96 ? -15.5 12.25 8.562 1 72.19 96 ARG A O 1
ATOM 752 N N . ILE A 1 97 ? -14.102 10.688 8.195 1 67.44 97 ILE A N 1
ATOM 753 C CA . ILE A 1 97 ? -15.211 9.766 7.977 1 67.44 97 ILE A CA 1
ATOM 754 C C . ILE A 1 97 ? -15.273 8.758 9.117 1 67.44 97 ILE A C 1
ATOM 756 O O . ILE A 1 97 ? -14.258 8.172 9.5 1 67.44 97 ILE A O 1
ATOM 760 N N . ALA A 1 98 ? -16.422 8.859 9.828 1 66.31 98 ALA A N 1
ATOM 761 C CA . ALA A 1 98 ? -16.656 7.832 10.836 1 66.31 98 ALA A CA 1
ATOM 762 C C . ALA A 1 98 ? -16.688 6.441 10.211 1 66.31 98 ALA A C 1
ATOM 764 O O . ALA A 1 98 ? -17.297 6.25 9.148 1 66.31 98 ALA A O 1
ATOM 765 N N . LEU A 1 99 ? -15.633 5.641 10.602 1 61.91 99 LEU A N 1
ATOM 766 C CA . LEU A 1 99 ? -15.672 4.242 10.188 1 61.91 99 LEU A CA 1
ATOM 767 C C . LEU A 1 99 ? -16.672 3.453 11.016 1 61.91 99 LEU A C 1
ATOM 769 O O . LEU A 1 99 ? -16.453 3.219 12.211 1 61.91 99 LEU A O 1
ATOM 773 N N . GLY A 1 100 ? -17.766 3.328 10.656 1 55.66 100 GLY A N 1
ATOM 774 C CA . GLY A 1 100 ? -18.828 2.619 11.336 1 55.66 100 GLY A CA 1
ATOM 775 C C . GLY A 1 100 ? -18.703 2.65 12.852 1 55.66 100 GLY A C 1
ATOM 776 O O . GLY A 1 100 ? -17.719 3.162 13.383 1 55.66 100 GLY A O 1
ATOM 777 N N . GLY A 1 101 ? -19.688 2.018 13.617 1 51.69 101 GLY A N 1
ATOM 778 C CA . GLY A 1 101 ? -20.109 1.855 15 1 51.69 101 GLY A CA 1
ATOM 779 C C . GLY A 1 101 ? -19.016 2.186 16 1 51.69 101 GLY A C 1
ATOM 780 O O . GLY A 1 101 ? -19.312 2.592 17.125 1 51.69 101 GLY A O 1
ATOM 781 N N . ASP A 1 102 ? -17.781 1.774 15.664 1 53 102 ASP A N 1
ATOM 782 C CA . ASP A 1 102 ? -16.75 1.979 16.688 1 53 102 ASP A CA 1
ATOM 783 C C . ASP A 1 102 ? -15.891 3.195 16.359 1 53 102 ASP A C 1
ATOM 785 O O . ASP A 1 102 ? -15.758 3.578 15.188 1 53 102 ASP A O 1
ATOM 789 N N . ASP A 1 103 ? -15.773 4.184 17.188 1 55.16 103 ASP A N 1
ATOM 790 C CA . ASP A 1 103 ? -15.062 5.434 17.438 1 55.16 103 ASP A CA 1
ATOM 791 C C . ASP A 1 103 ? -13.797 5.527 16.594 1 55.16 103 ASP A C 1
ATOM 793 O O . ASP A 1 103 ? -12.766 6.031 17.047 1 55.16 103 ASP A O 1
ATOM 797 N N . ARG A 1 104 ? -14 4.902 15.344 1 69.62 104 ARG A N 1
ATOM 798 C CA . ARG A 1 104 ? -12.812 5.031 14.5 1 69.62 104 ARG A CA 1
ATOM 799 C C . ARG A 1 104 ? -13.07 5.973 13.328 1 69.62 104 ARG A C 1
ATOM 801 O O . ARG A 1 104 ? -14.156 5.957 12.742 1 69.62 104 ARG A O 1
ATOM 808 N N . TRP A 1 105 ? -12.031 6.875 13.156 1 79.44 105 TRP A N 1
ATOM 809 C CA . TRP A 1 105 ? -12.125 7.867 12.086 1 79.44 105 TRP A CA 1
ATOM 810 C C . TRP A 1 105 ? -10.93 7.754 11.141 1 79.44 105 TRP A C 1
ATOM 812 O O . TRP A 1 105 ? -9.852 7.316 11.547 1 79.44 105 TRP A O 1
ATOM 822 N N . PHE A 1 106 ? -11.367 8.008 10.016 1 84 106 PHE A N 1
ATOM 823 C CA . PHE A 1 106 ? -10.266 8.031 9.055 1 84 106 PHE A CA 1
ATOM 824 C C . PHE A 1 106 ? -10.391 9.219 8.117 1 84 106 PHE A C 1
ATOM 826 O O . PHE A 1 106 ? -11.438 9.867 8.055 1 84 106 PHE A O 1
ATOM 833 N N . GLY A 1 107 ? -9.336 9.617 7.555 1 88.5 107 GLY A N 1
ATOM 834 C CA . GLY A 1 107 ? -9.227 10.602 6.496 1 88.5 107 GLY A CA 1
ATOM 835 C C . GLY A 1 107 ? -8.25 10.203 5.406 1 88.5 107 GLY A C 1
ATOM 836 O O . GLY A 1 107 ? -7.457 9.273 5.586 1 88.5 107 GLY A O 1
ATOM 837 N N . VAL A 1 108 ? -8.516 10.828 4.273 1 90.75 108 VAL A N 1
ATOM 838 C CA . VAL A 1 108 ? -7.637 10.562 3.139 1 90.75 108 VAL A CA 1
ATOM 839 C C . VAL A 1 108 ? -7.105 11.875 2.576 1 90.75 108 VAL A C 1
ATOM 841 O O . VAL A 1 108 ? -7.848 12.852 2.453 1 90.75 108 VAL A O 1
ATOM 844 N N . PHE A 1 109 ? -5.793 11.836 2.256 1 92.62 109 PHE A N 1
ATOM 845 C CA . PHE A 1 109 ? -5.203 13.023 1.659 1 92.62 109 PHE A CA 1
ATOM 846 C C . PHE A 1 109 ? -4.238 12.648 0.542 1 92.62 109 PHE A C 1
ATOM 848 O O . PHE A 1 109 ? -3.838 11.492 0.425 1 92.62 109 PHE A O 1
ATOM 855 N N . ARG A 1 110 ? -3.982 13.609 -0.288 1 93.56 110 ARG A N 1
ATOM 856 C CA . ARG A 1 110 ? -2.93 13.531 -1.296 1 93.56 110 ARG A CA 1
ATOM 857 C C . ARG A 1 110 ? -1.802 14.508 -0.987 1 93.56 110 ARG A C 1
ATOM 859 O O . ARG A 1 110 ? -2.049 15.688 -0.729 1 93.56 110 ARG A O 1
ATOM 866 N N . ASP A 1 111 ? -0.61 13.977 -0.984 1 94.5 111 ASP A N 1
ATOM 867 C CA . ASP A 1 111 ? 0.519 14.852 -0.688 1 94.5 111 ASP A CA 1
ATOM 868 C C . ASP A 1 111 ? 0.958 15.617 -1.932 1 94.5 111 ASP A C 1
ATOM 870 O O . ASP A 1 111 ? 0.428 15.398 -3.023 1 94.5 111 ASP A O 1
ATOM 874 N N . PRO A 1 112 ? 1.859 16.578 -1.863 1 95.06 112 PRO A N 1
ATOM 875 C CA . PRO A 1 112 ? 2.248 17.406 -3 1 95.06 112 PRO A CA 1
ATOM 876 C C . PRO A 1 112 ? 2.934 16.609 -4.109 1 95.06 112 PRO A C 1
ATOM 878 O O . PRO A 1 112 ? 3.055 17.094 -5.238 1 95.06 112 PRO A O 1
ATOM 881 N N . ALA A 1 113 ? 3.504 15.438 -3.779 1 91.69 113 ALA A N 1
ATOM 882 C CA . ALA A 1 113 ? 4.109 14.586 -4.797 1 91.69 113 ALA A CA 1
ATOM 883 C C . ALA A 1 113 ? 3.047 13.773 -5.535 1 91.69 113 ALA A C 1
ATOM 885 O O . ALA A 1 113 ? 3.359 13.039 -6.473 1 91.69 113 ALA A O 1
ATOM 886 N N . GLY A 1 114 ? 1.817 13.797 -5.039 1 88.94 114 GLY A N 1
ATOM 887 C CA . GLY A 1 114 ? 0.709 13.148 -5.715 1 88.94 114 GLY A CA 1
ATOM 888 C C . GLY A 1 114 ? 0.351 11.797 -5.109 1 88.94 114 GLY A C 1
ATOM 889 O O . GLY A 1 114 ? -0.492 11.078 -5.645 1 88.94 114 GLY A O 1
ATOM 890 N N . VAL A 1 115 ? 0.901 11.469 -4.047 1 90.81 115 VAL A N 1
ATOM 891 C CA . VAL A 1 115 ? 0.662 10.164 -3.424 1 90.81 115 VAL A CA 1
ATOM 892 C C . VAL A 1 115 ? -0.505 10.273 -2.443 1 90.81 115 VAL A C 1
ATOM 894 O O . VAL A 1 115 ? -0.555 11.195 -1.624 1 90.81 115 VAL A O 1
ATOM 897 N N . SER A 1 116 ? -1.396 9.336 -2.529 1 92 116 SER A N 1
ATOM 898 C CA . SER A 1 116 ? -2.568 9.305 -1.661 1 92 116 SER A CA 1
ATOM 899 C C . SER A 1 116 ? -2.324 8.43 -0.436 1 92 116 SER A C 1
ATOM 901 O O . SER A 1 116 ? -1.863 7.293 -0.559 1 92 116 SER A O 1
ATOM 903 N N . PHE A 1 117 ? -2.676 8.984 0.757 1 93.06 117 PHE A N 1
ATOM 904 C CA . PHE A 1 117 ? -2.541 8.281 2.027 1 93.06 117 PHE A CA 1
ATOM 905 C C . PHE A 1 117 ? -3.844 8.336 2.816 1 93.06 117 PHE A C 1
ATOM 907 O O . PHE A 1 117 ? -4.605 9.297 2.705 1 93.06 117 PHE A O 1
ATOM 914 N N . GLY A 1 118 ? -3.984 7.297 3.537 1 92.44 118 GLY A N 1
ATOM 915 C CA . GLY A 1 118 ? -5.016 7.344 4.559 1 92.44 118 GLY A CA 1
ATOM 916 C C . GLY A 1 118 ? -4.473 7.621 5.949 1 92.44 118 GLY A C 1
ATOM 917 O O . GLY A 1 118 ? -3.322 7.289 6.246 1 92.44 118 GLY A O 1
ATOM 918 N N . LEU A 1 119 ? -5.348 8.242 6.762 1 91.62 119 LEU A N 1
ATOM 919 C CA . LEU A 1 119 ? -5.09 8.422 8.188 1 91.62 119 LEU A CA 1
ATOM 920 C C . LEU A 1 119 ? -6.16 7.727 9.023 1 91.62 119 LEU A C 1
ATOM 922 O O . LEU A 1 119 ? -7.332 7.703 8.648 1 91.62 119 LEU A O 1
ATOM 926 N N . TRP A 1 120 ? -5.629 7.152 10.094 1 88.25 120 TRP A N 1
ATOM 927 C CA . TRP A 1 120 ? -6.527 6.418 10.977 1 88.25 120 TRP A CA 1
ATOM 928 C C . TRP A 1 120 ? -6.297 6.805 12.438 1 88.25 120 TRP A C 1
ATOM 930 O O . TRP A 1 120 ? -5.152 6.977 12.867 1 88.25 120 TRP A O 1
ATOM 940 N N . THR A 1 121 ? -7.379 7.051 13.156 1 85.75 121 THR A N 1
ATOM 941 C CA . THR A 1 121 ? -7.258 7.312 14.586 1 85.75 121 THR A CA 1
ATOM 942 C C . THR A 1 121 ? -8.312 6.531 15.367 1 85.75 121 THR A C 1
ATOM 944 O O . THR A 1 121 ? -9.406 6.27 14.859 1 85.75 121 THR A O 1
ATOM 947 N N . GLU A 1 122 ? -7.898 5.953 16.5 1 73.06 122 GLU A N 1
ATOM 948 C CA . GLU A 1 122 ? -8.867 5.332 17.391 1 73.06 122 GLU A CA 1
ATOM 949 C C . GLU A 1 122 ? -9.641 6.387 18.188 1 73.06 122 GLU A C 1
ATOM 951 O O . GLU A 1 122 ? -10.695 6.09 18.75 1 73.06 122 GLU A O 1
ATOM 956 N N . ARG A 1 123 ? -9.086 7.656 18.422 1 63.22 123 ARG A N 1
ATOM 957 C CA . ARG A 1 123 ? -9.703 8.641 19.312 1 63.22 123 ARG A CA 1
ATOM 958 C C . ARG A 1 123 ? -10.5 9.664 18.516 1 63.22 123 ARG A C 1
ATOM 960 O O . ARG A 1 123 ? -9.938 10.391 17.688 1 63.22 123 ARG A O 1
ATOM 967 N N . PRO A 1 124 ? -11.797 9.484 18.344 1 50.88 124 PRO A N 1
ATOM 968 C CA . PRO A 1 124 ? -12.57 10.523 17.656 1 50.88 124 PRO A CA 1
ATOM 969 C C . PRO A 1 124 ? -12.211 11.93 18.125 1 50.88 124 PRO A C 1
ATOM 971 O O . PRO A 1 124 ? -11.484 12.086 19.109 1 50.88 124 PRO A O 1
ATOM 974 N N . GLU A 1 125 ? -13.164 12.898 18.078 1 48.72 125 GLU A N 1
ATOM 975 C CA . GLU A 1 125 ? -13.336 14.32 18.344 1 48.72 125 GLU A CA 1
ATOM 976 C C . GLU A 1 125 ? -12.695 14.719 19.672 1 48.72 125 GLU A C 1
ATOM 978 O O . GLU A 1 125 ? -12.891 14.047 20.688 1 48.72 125 GLU A O 1
ATOM 983 N N . HIS A 1 126 ? -11.336 14.758 19.984 1 45.59 126 HIS A N 1
ATOM 984 C CA . HIS A 1 126 ? -11.383 15.773 21.031 1 45.59 126 HIS A CA 1
ATOM 985 C C . HIS A 1 126 ? -12.148 17 20.578 1 45.59 126 HIS A C 1
ATOM 987 O O . HIS A 1 126 ? -12.281 17.969 21.344 1 45.59 126 HIS A O 1
ATOM 993 N N . GLY A 1 127 ? -12.812 17.25 19.266 1 35.09 127 GLY A N 1
ATOM 994 C CA . GLY A 1 127 ? -13.516 18.5 19.547 1 35.09 127 GLY A CA 1
ATOM 995 C C . GLY A 1 127 ? -14.602 18.344 20.594 1 35.09 127 GLY A C 1
ATOM 996 O O . GLY A 1 127 ? -15.047 17.234 20.875 1 35.09 127 GLY A O 1
ATOM 997 N N . MET B 1 1 ? 0.345 -5.996 11.711 1 46.12 1 MET B N 1
ATOM 998 C CA . MET B 1 1 ? -0.509 -6.047 10.531 1 46.12 1 MET B CA 1
ATOM 999 C C . MET B 1 1 ? -0.206 -7.285 9.695 1 46.12 1 MET B C 1
ATOM 1001 O O . MET B 1 1 ? 0.932 -7.488 9.266 1 46.12 1 MET B O 1
ATOM 1005 N N . ALA B 1 2 ? -1.042 -8.234 9.82 1 57.12 2 ALA B N 1
ATOM 1006 C CA . ALA B 1 2 ? -0.906 -9.562 9.242 1 57.12 2 ALA B CA 1
ATOM 1007 C C . ALA B 1 2 ? -0.951 -9.508 7.715 1 57.12 2 ALA B C 1
ATOM 1009 O O . ALA B 1 2 ? -1.716 -8.734 7.141 1 57.12 2 ALA B O 1
ATOM 1010 N N . GLY B 1 3 ? 0.288 -9.578 6.992 1 71.69 3 GLY B N 1
ATOM 1011 C CA . GLY B 1 3 ? 0.275 -10.016 5.605 1 71.69 3 GLY B CA 1
ATOM 1012 C C . GLY B 1 3 ? 1.298 -9.297 4.746 1 71.69 3 GLY B C 1
ATOM 1013 O O . GLY B 1 3 ? 2.031 -9.93 3.984 1 71.69 3 GLY B O 1
ATOM 1014 N N . ILE B 1 4 ? 1.335 -7.906 5.02 1 86.5 4 ILE B N 1
ATOM 1015 C CA . ILE B 1 4 ? 2.285 -7.195 4.172 1 86.5 4 ILE B CA 1
ATOM 1016 C C . ILE B 1 4 ? 3.611 -7.031 4.91 1 86.5 4 ILE B C 1
ATOM 1018 O O . ILE B 1 4 ? 3.633 -6.738 6.105 1 86.5 4 ILE B O 1
ATOM 1022 N N . VAL B 1 5 ? 4.711 -7.117 4.289 1 88.62 5 VAL B N 1
ATOM 1023 C CA . VAL B 1 5 ? 6.008 -7.094 4.953 1 88.62 5 VAL B CA 1
ATOM 1024 C C . VAL B 1 5 ? 6.77 -5.832 4.559 1 88.62 5 VAL B C 1
ATOM 1026 O O . VAL B 1 5 ? 7.766 -5.477 5.191 1 88.62 5 VAL B O 1
ATOM 1029 N N . TRP B 1 6 ? 6.297 -5.199 3.547 1 90.06 6 TRP B N 1
ATOM 1030 C CA . TRP B 1 6 ? 6.969 -4.012 3.033 1 90.06 6 TRP B CA 1
ATOM 1031 C C . TRP B 1 6 ? 6.035 -3.205 2.133 1 90.06 6 TRP B C 1
ATOM 1033 O O . TRP B 1 6 ? 5.043 -3.734 1.626 1 90.06 6 TRP B O 1
ATOM 1043 N N . TRP B 1 7 ? 6.289 -1.906 2.023 1 91.44 7 TRP B N 1
ATOM 1044 C CA . TRP B 1 7 ? 5.586 -1.062 1.061 1 91.44 7 TRP B CA 1
ATOM 1045 C C . TRP B 1 7 ? 6.531 -0.034 0.448 1 91.44 7 TRP B C 1
ATOM 1047 O O . TRP B 1 7 ? 7.559 0.303 1.038 1 91.44 7 TRP B O 1
ATOM 1057 N N . GLU B 1 8 ? 6.133 0.358 -0.737 1 91.81 8 GLU B N 1
ATOM 1058 C CA . GLU B 1 8 ? 7.012 1.249 -1.487 1 91.81 8 GLU B CA 1
ATOM 1059 C C . GLU B 1 8 ? 6.215 2.309 -2.24 1 91.81 8 GLU B C 1
ATOM 1061 O O . GLU B 1 8 ? 5.152 2.016 -2.795 1 91.81 8 GLU B O 1
ATOM 1066 N N . ILE B 1 9 ? 6.824 3.457 -2.191 1 92.12 9 ILE B N 1
ATOM 1067 C CA . ILE B 1 9 ? 6.305 4.539 -3.02 1 92.12 9 ILE B CA 1
ATOM 1068 C C . ILE B 1 9 ? 7.234 4.77 -4.211 1 92.12 9 ILE B C 1
ATOM 1070 O O . ILE B 1 9 ? 8.461 4.805 -4.055 1 92.12 9 ILE B O 1
ATOM 1074 N N . GLU B 1 10 ? 6.621 4.789 -5.34 1 88.81 10 GLU B N 1
ATOM 1075 C CA . GLU B 1 10 ? 7.32 5.219 -6.547 1 88.81 10 GLU B CA 1
ATOM 1076 C C . GLU B 1 10 ? 6.766 6.547 -7.059 1 88.81 10 GLU B C 1
ATOM 1078 O O . GLU B 1 10 ? 5.562 6.672 -7.301 1 88.81 10 GLU B O 1
ATOM 1083 N N . THR B 1 11 ? 7.59 7.543 -7.148 1 88.56 11 THR B N 1
ATOM 1084 C CA . THR B 1 11 ? 7.125 8.859 -7.566 1 88.56 11 THR B CA 1
ATOM 1085 C C . THR B 1 11 ? 8.211 9.586 -8.367 1 88.56 11 THR B C 1
ATOM 1087 O O . THR B 1 11 ? 9.398 9.344 -8.172 1 88.56 11 THR B O 1
ATOM 1090 N N . ALA B 1 12 ? 7.754 10.414 -9.25 1 87.75 12 ALA B N 1
ATOM 1091 C CA . ALA B 1 12 ? 8.688 11.219 -10.039 1 87.75 12 ALA B CA 1
ATOM 1092 C C . ALA B 1 12 ? 9.25 12.367 -9.203 1 87.75 12 ALA B C 1
ATOM 1094 O O . ALA B 1 12 ? 10.219 13.016 -9.602 1 87.75 12 ALA B O 1
ATOM 1095 N N . GLU B 1 13 ? 8.711 12.578 -8.023 1 91.69 13 GLU B N 1
ATOM 1096 C CA . GLU B 1 13 ? 9.109 13.711 -7.195 1 91.69 13 GLU B CA 1
ATOM 1097 C C . GLU B 1 13 ? 9.484 13.258 -5.789 1 91.69 13 GLU B C 1
ATOM 1099 O O . GLU B 1 13 ? 8.906 13.727 -4.805 1 91.69 13 GLU B O 1
ATOM 1104 N N . PRO B 1 14 ? 10.531 12.492 -5.711 1 93.31 14 PRO B N 1
ATOM 1105 C CA . PRO B 1 14 ? 10.875 11.945 -4.398 1 93.31 14 PRO B CA 1
ATOM 1106 C C . PRO B 1 14 ? 11.297 13.016 -3.398 1 93.31 14 PRO B C 1
ATOM 1108 O O . PRO B 1 14 ? 11.047 12.875 -2.197 1 93.31 14 PRO B O 1
ATOM 1111 N N . GLU B 1 15 ? 11.945 14.062 -3.879 1 95.94 15 GLU B N 1
ATOM 1112 C CA . GLU B 1 15 ? 12.375 15.117 -2.965 1 95.94 15 GLU B CA 1
ATOM 1113 C C . GLU B 1 15 ? 11.18 15.844 -2.363 1 95.94 15 GLU B C 1
ATOM 1115 O O . GLU B 1 15 ? 11.18 16.188 -1.179 1 95.94 15 GLU B O 1
ATOM 1120 N N . THR B 1 16 ? 10.234 16.078 -3.197 1 96.31 16 THR B N 1
ATOM 1121 C CA . THR B 1 16 ? 9 16.688 -2.713 1 96.31 16 THR B CA 1
ATOM 1122 C C . THR B 1 16 ? 8.328 15.789 -1.676 1 96.31 16 THR B C 1
ATOM 1124 O O . THR B 1 16 ? 7.871 16.266 -0.637 1 96.31 16 THR B O 1
ATOM 1127 N N . PHE B 1 17 ? 8.273 14.555 -1.938 1 95.94 17 PHE B N 1
ATOM 1128 C CA . PHE B 1 17 ? 7.734 13.57 -1.007 1 95.94 17 PHE B CA 1
ATOM 1129 C C . PHE B 1 17 ? 8.484 13.609 0.319 1 95.94 17 PHE B C 1
ATOM 1131 O O . PHE B 1 17 ? 7.871 13.672 1.385 1 95.94 17 PHE B O 1
ATOM 1138 N N . GLN B 1 18 ? 9.758 13.594 0.226 1 97.81 18 GLN B N 1
ATOM 1139 C CA . GLN B 1 18 ? 10.594 13.578 1.419 1 97.81 18 GLN B CA 1
ATOM 1140 C C . GLN B 1 18 ? 10.359 14.82 2.277 1 97.81 18 GLN B C 1
ATOM 1142 O O . GLN B 1 18 ? 10.18 14.711 3.492 1 97.81 18 GLN B O 1
ATOM 1147 N N . ARG B 1 19 ? 10.344 15.938 1.675 1 98.06 19 ARG B N 1
ATOM 1148 C CA . ARG B 1 19 ? 10.156 17.188 2.414 1 98.06 19 ARG B CA 1
ATOM 1149 C C . ARG B 1 19 ? 8.812 17.203 3.129 1 98.06 19 ARG B C 1
ATOM 1151 O O . ARG B 1 19 ? 8.727 17.578 4.301 1 98.06 19 ARG B O 1
ATOM 1158 N N . PHE B 1 20 ? 7.867 16.812 2.461 1 97.88 20 PHE B N 1
ATOM 1159 C CA . PHE B 1 20 ? 6.52 16.812 3.023 1 97.88 20 PHE B CA 1
ATOM 1160 C C . PHE B 1 20 ? 6.43 15.875 4.227 1 97.88 20 PHE B C 1
ATOM 1162 O O . PHE B 1 20 ? 5.957 16.281 5.293 1 97.88 20 PHE B O 1
ATOM 1169 N N . HIS B 1 21 ? 6.863 14.703 4.039 1 97.5 21 HIS B N 1
ATOM 1170 C CA . HIS B 1 21 ? 6.633 13.703 5.074 1 97.5 21 HIS B CA 1
ATOM 1171 C C . HIS B 1 21 ? 7.633 13.852 6.215 1 97.5 21 HIS B C 1
ATOM 1173 O O . HIS B 1 21 ? 7.371 13.398 7.332 1 97.5 21 HIS B O 1
ATOM 1179 N N . GLN B 1 22 ? 8.773 14.438 5.91 1 97.75 22 GLN B N 1
ATOM 1180 C CA . GLN B 1 22 ? 9.617 14.844 7.027 1 97.75 22 GLN B CA 1
ATOM 1181 C C . GLN B 1 22 ? 8.891 15.828 7.934 1 97.75 22 GLN B C 1
ATOM 1183 O O . GLN B 1 22 ? 8.93 15.703 9.156 1 97.75 22 GLN B O 1
ATOM 1188 N N . ALA B 1 23 ? 8.258 16.75 7.316 1 97.56 23 ALA B N 1
ATOM 1189 C CA . ALA B 1 23 ? 7.551 17.781 8.062 1 97.56 23 ALA B CA 1
ATOM 1190 C C . ALA B 1 23 ? 6.301 17.219 8.727 1 97.56 23 ALA B C 1
ATOM 1192 O O . ALA B 1 23 ? 5.984 17.578 9.867 1 97.56 23 ALA B O 1
ATOM 1193 N N . LEU B 1 24 ? 5.59 16.375 8.086 1 96.62 24 LEU B N 1
ATOM 1194 C CA . LEU B 1 24 ? 4.301 15.898 8.57 1 96.62 24 LEU B CA 1
ATOM 1195 C C . LEU B 1 24 ? 4.484 14.805 9.617 1 96.62 24 LEU B C 1
ATOM 1197 O O . LEU B 1 24 ? 3.855 14.844 10.68 1 96.62 24 LEU B O 1
ATOM 1201 N N . SER B 1 25 ? 5.336 13.844 9.328 1 94.19 25 SER B N 1
ATOM 1202 C CA . SER B 1 25 ? 5.395 12.609 10.109 1 94.19 25 SER B CA 1
ATOM 1203 C C . SER B 1 25 ? 6.734 12.469 10.828 1 94.19 25 SER B C 1
ATOM 1205 O O . SER B 1 25 ? 6.93 11.547 11.617 1 94.19 25 SER B O 1
ATOM 1207 N N . GLY B 1 26 ? 7.648 13.305 10.461 1 95.25 26 GLY B N 1
ATOM 1208 C CA . GLY B 1 26 ? 8.977 13.219 11.055 1 95.25 26 GLY B CA 1
ATOM 1209 C C . GLY B 1 26 ? 9.82 12.102 10.469 1 95.25 26 GLY B C 1
ATOM 1210 O O . GLY B 1 26 ? 10.758 11.625 11.109 1 95.25 26 GLY B O 1
ATOM 1211 N N . TRP B 1 27 ? 9.508 11.648 9.32 1 96.56 27 TRP B N 1
ATOM 1212 C CA . TRP B 1 27 ? 10.25 10.578 8.672 1 96.56 27 TRP B CA 1
ATOM 1213 C C . TRP B 1 27 ? 11.625 11.062 8.219 1 96.56 27 TRP B C 1
ATOM 1215 O O . TRP B 1 27 ? 11.797 12.25 7.91 1 96.56 27 TRP B O 1
ATOM 122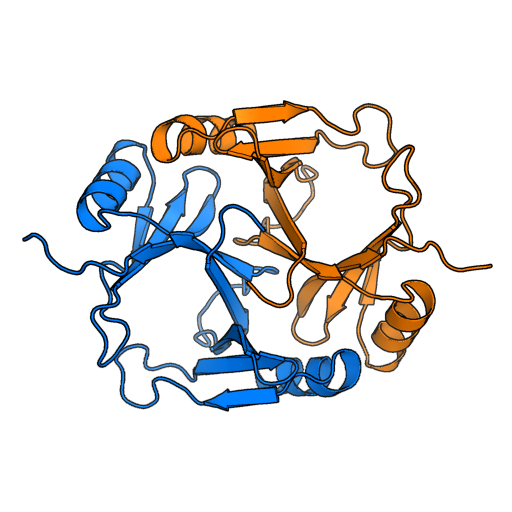5 N N . SER B 1 28 ? 12.539 10.172 8.242 1 97.56 28 SER B N 1
ATOM 1226 C CA . SER B 1 28 ? 13.82 10.367 7.566 1 97.56 28 SER B CA 1
ATOM 1227 C C . SER B 1 28 ? 14 9.359 6.434 1 97.56 28 SER B C 1
ATOM 1229 O O . SER B 1 28 ? 13.258 8.383 6.336 1 97.56 28 SER B O 1
ATOM 1231 N N . PHE B 1 29 ? 14.93 9.664 5.559 1 96.56 29 PHE B N 1
ATOM 1232 C CA . PHE B 1 29 ? 15.109 8.898 4.332 1 96.56 29 PHE B CA 1
ATOM 1233 C C . PHE B 1 29 ? 16.578 8.578 4.109 1 96.56 29 PHE B C 1
ATOM 1235 O O . PHE B 1 29 ? 17.391 9.484 3.928 1 96.56 29 PHE B O 1
ATOM 1242 N N . GLU B 1 30 ? 16.844 7.301 4.09 1 94.94 30 GLU B N 1
ATOM 1243 C CA . GLU B 1 30 ? 18.219 6.852 3.928 1 94.94 30 GLU B CA 1
ATOM 1244 C C . GLU B 1 30 ? 18.438 6.242 2.547 1 94.94 30 GLU B C 1
ATOM 1246 O O . GLU B 1 30 ? 17.781 5.277 2.174 1 94.94 30 GLU B O 1
ATOM 1251 N N . PRO B 1 31 ? 19.422 6.805 1.795 1 92.31 31 PRO B N 1
ATOM 1252 C CA . PRO B 1 31 ? 19.719 6.18 0.503 1 92.31 31 PR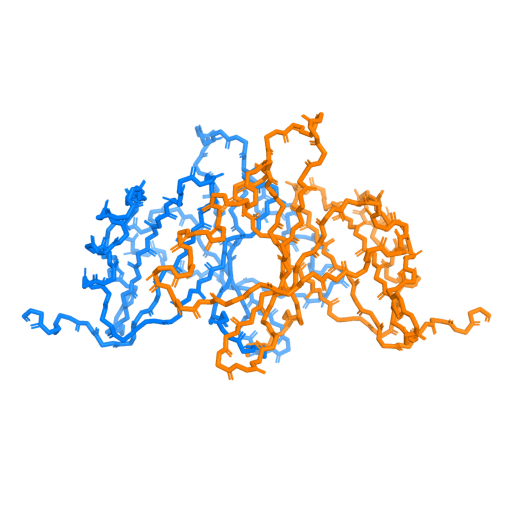O B CA 1
ATOM 1253 C C . PRO B 1 31 ? 20.109 4.711 0.633 1 92.31 31 PRO B C 1
ATOM 1255 O O . PRO B 1 31 ? 20.797 4.332 1.587 1 92.31 31 PRO B O 1
ATOM 1258 N N . ALA B 1 32 ? 19.547 4.008 -0.314 1 86.56 32 ALA B N 1
ATOM 1259 C CA . ALA B 1 32 ? 19.828 2.574 -0.303 1 86.56 32 ALA B CA 1
ATOM 1260 C C . ALA B 1 32 ? 20.031 2.045 -1.72 1 86.56 32 ALA B C 1
ATOM 1262 O O . ALA B 1 32 ? 19.594 2.674 -2.691 1 86.56 32 ALA B O 1
ATOM 1263 N N . PHE B 1 33 ? 20.734 0.938 -1.853 1 76.5 33 PHE B N 1
ATOM 1264 C CA . PHE B 1 33 ? 20.906 0.141 -3.061 1 76.5 33 PHE B CA 1
ATOM 1265 C C . PHE B 1 33 ? 21.609 0.948 -4.145 1 76.5 33 PHE B C 1
ATOM 1267 O O . PHE B 1 33 ? 21.375 0.736 -5.336 1 76.5 33 PHE B O 1
ATOM 1274 N N . GLU B 1 34 ? 22.297 1.982 -3.936 1 68.62 34 GLU B N 1
ATOM 1275 C CA . GLU B 1 34 ? 23.016 2.822 -4.891 1 68.62 34 GLU B CA 1
ATOM 1276 C C . GLU B 1 34 ? 23.812 1.978 -5.875 1 68.62 34 GLU B C 1
ATOM 1278 O O . GLU B 1 34 ? 23.984 2.357 -7.035 1 68.62 34 GLU B O 1
ATOM 1283 N N . ASP B 1 35 ? 24.172 0.886 -5.512 1 62.09 35 ASP B N 1
ATOM 1284 C CA . ASP B 1 35 ? 25.047 0.093 -6.355 1 62.09 35 ASP B CA 1
ATOM 1285 C C . ASP B 1 35 ? 24.328 -1.137 -6.906 1 62.09 35 ASP B C 1
ATOM 1287 O O . ASP B 1 35 ? 24.969 -2.125 -7.27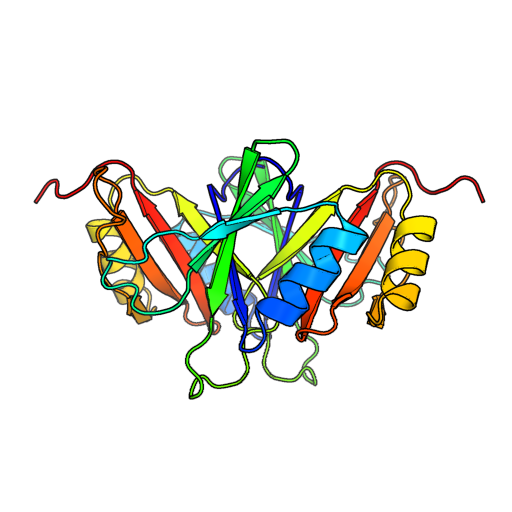 1 62.09 35 ASP B O 1
ATOM 1291 N N . THR B 1 36 ? 23.078 -1.081 -6.848 1 61.66 36 THR B N 1
ATOM 1292 C CA . THR B 1 36 ? 22.375 -2.258 -7.324 1 61.66 36 THR B CA 1
ATOM 1293 C C . THR B 1 36 ? 21.594 -1.939 -8.602 1 61.66 36 THR B C 1
ATOM 1295 O O . THR B 1 36 ? 21.578 -0.792 -9.047 1 61.66 36 THR B O 1
ATOM 1298 N N . GLU B 1 37 ? 21.188 -3.033 -9.297 1 56.34 37 GLU B N 1
ATOM 1299 C CA . GLU B 1 37 ? 20.422 -2.965 -10.547 1 56.34 37 GLU B CA 1
ATOM 1300 C C . GLU B 1 37 ? 19.156 -2.152 -10.367 1 56.34 37 GLU B C 1
ATOM 1302 O O . GLU B 1 37 ? 18.453 -1.853 -11.344 1 56.34 37 GLU B O 1
ATOM 1307 N N . ILE B 1 38 ? 18.875 -1.853 -9.18 1 57.31 38 ILE B N 1
ATOM 1308 C CA . ILE B 1 38 ? 17.656 -1.064 -9.031 1 57.31 38 ILE B CA 1
ATOM 1309 C C . ILE B 1 38 ? 17.844 0.308 -9.664 1 57.31 38 ILE B C 1
ATOM 1311 O O . ILE B 1 38 ? 16.891 0.904 -10.172 1 57.31 38 ILE B O 1
ATOM 1315 N N . GLY B 1 39 ? 19 0.559 -10.211 1 55.5 39 GLY B N 1
ATOM 1316 C CA . GLY B 1 39 ? 19.422 1.692 -11.016 1 55.5 39 GLY B CA 1
ATOM 1317 C C . GLY B 1 39 ? 18.891 3.02 -10.508 1 55.5 39 GLY B C 1
ATOM 1318 O O . GLY B 1 39 ? 19.453 4.074 -10.805 1 55.5 39 GLY B O 1
ATOM 1319 N N . ALA B 1 40 ? 17.578 3.066 -10.016 1 63.47 40 ALA B N 1
ATOM 1320 C CA . ALA B 1 40 ? 17 4.363 -9.672 1 63.47 40 ALA B CA 1
ATOM 1321 C C . ALA B 1 40 ? 17.219 4.699 -8.203 1 63.47 40 ALA B C 1
ATOM 1323 O O . ALA B 1 40 ? 17.578 3.824 -7.41 1 63.47 40 ALA B O 1
ATOM 1324 N N . SER B 1 41 ? 17.328 5.918 -7.859 1 84.75 41 SER B N 1
ATOM 1325 C CA . SER B 1 41 ? 17.453 6.367 -6.473 1 84.75 41 SER B CA 1
ATOM 1326 C C . SER B 1 41 ? 16.406 5.715 -5.586 1 84.75 41 SER B C 1
ATOM 1328 O O . SER B 1 41 ? 15.219 5.695 -5.93 1 84.75 41 SER B O 1
ATOM 1330 N N . TYR B 1 42 ? 16.922 5.012 -4.625 1 90.62 42 TYR B N 1
ATOM 1331 C CA . TYR B 1 42 ? 16.047 4.375 -3.643 1 90.62 42 TYR B CA 1
ATOM 1332 C C . TYR B 1 42 ? 16.375 4.852 -2.232 1 90.62 42 TYR B C 1
ATOM 1334 O O . TYR B 1 42 ? 17.547 4.996 -1.877 1 90.62 42 TYR B O 1
ATOM 1342 N N . TRP B 1 43 ? 15.359 5.121 -1.475 1 93.75 43 TRP B N 1
ATOM 1343 C CA . TRP B 1 43 ? 15.508 5.48 -0.069 1 93.75 43 TRP B CA 1
ATOM 1344 C C . TRP B 1 43 ? 14.688 4.555 0.822 1 93.75 43 TRP B C 1
ATOM 1346 O O . TRP B 1 43 ? 13.578 4.156 0.459 1 93.75 43 TRP B O 1
ATOM 1356 N N . ILE B 1 44 ? 15.234 4.227 1.946 1 94.12 44 ILE B N 1
ATOM 1357 C CA . ILE B 1 44 ? 14.469 3.559 2.992 1 94.12 44 ILE B CA 1
ATOM 1358 C C . ILE B 1 44 ? 13.828 4.602 3.908 1 94.12 44 ILE B C 1
ATOM 1360 O O . ILE B 1 44 ? 14.516 5.488 4.422 1 94.12 44 ILE B O 1
ATOM 1364 N N . ILE B 1 45 ? 12.57 4.512 4.008 1 95.88 45 ILE B N 1
ATOM 1365 C CA . ILE B 1 45 ? 11.852 5.402 4.914 1 95.88 45 ILE B CA 1
ATOM 1366 C C . ILE B 1 45 ? 12.055 4.945 6.355 1 95.88 45 ILE B C 1
ATOM 1368 O O . ILE B 1 45 ? 11.82 3.779 6.684 1 95.88 45 ILE B O 1
ATOM 1372 N N . GLN B 1 46 ? 12.406 5.875 7.168 1 95.62 46 GLN B N 1
ATOM 1373 C CA . GLN B 1 46 ? 12.656 5.586 8.578 1 95.62 46 GLN B CA 1
ATOM 1374 C C . GLN B 1 46 ? 11.703 6.363 9.477 1 95.62 46 GLN B C 1
ATOM 1376 O O . GLN B 1 46 ? 11.461 7.551 9.258 1 95.62 46 GLN B O 1
ATOM 1381 N N . GLU B 1 47 ? 11.18 5.684 10.461 1 93.81 47 GLU B N 1
ATOM 1382 C CA . GLU B 1 47 ? 10.383 6.297 11.516 1 93.81 47 GLU B CA 1
ATOM 1383 C C . GLU B 1 47 ? 10.844 5.836 12.891 1 93.81 47 GLU B C 1
ATOM 1385 O O . GLU B 1 47 ? 10.797 4.641 13.203 1 93.81 47 GLU B O 1
ATOM 1390 N N . ASP B 1 48 ? 11.281 6.766 13.711 1 91.31 48 ASP B N 1
ATOM 1391 C CA . ASP B 1 48 ? 11.742 6.473 15.062 1 91.31 48 ASP B CA 1
ATOM 1392 C C . ASP B 1 48 ? 12.789 5.363 15.062 1 91.31 48 ASP B C 1
ATOM 1394 O O . ASP B 1 48 ? 12.703 4.422 15.852 1 91.31 48 ASP B O 1
ATOM 1398 N N . GLY B 1 49 ? 13.586 5.363 14.117 1 91 49 GLY B N 1
ATOM 1399 C CA . GLY B 1 49 ? 14.703 4.438 14.047 1 91 49 GLY B CA 1
ATOM 1400 C C . GLY B 1 49 ? 14.352 3.113 13.398 1 91 49 GLY B C 1
ATOM 1401 O O . GLY B 1 49 ? 15.18 2.211 13.32 1 91 49 GLY B O 1
ATOM 1402 N N . HIS B 1 50 ? 13.148 2.979 12.953 1 92.88 50 HIS B N 1
ATOM 1403 C CA . HIS B 1 50 ? 12.703 1.746 12.312 1 92.88 50 HIS B CA 1
ATOM 1404 C C . HIS B 1 50 ? 12.477 1.953 10.812 1 92.88 50 HIS B C 1
ATOM 1406 O O . HIS B 1 50 ? 11.945 2.986 10.398 1 92.88 50 HIS B O 1
ATOM 1412 N N . SER B 1 51 ? 12.922 0.98 10.023 1 92.94 51 SER B N 1
ATOM 1413 C CA . SER B 1 51 ? 12.602 0.967 8.602 1 92.94 51 SER B CA 1
ATOM 1414 C C . SER B 1 51 ? 11.148 0.583 8.359 1 92.94 51 SER B C 1
ATOM 1416 O O . SER B 1 51 ? 10.703 -0.489 8.781 1 92.94 51 SER B O 1
ATOM 1418 N N . ILE B 1 52 ? 10.5 1.436 7.637 1 92.75 52 ILE B N 1
ATOM 1419 C CA . ILE B 1 52 ? 9.07 1.151 7.566 1 92.75 52 ILE B CA 1
ATOM 1420 C C . ILE B 1 52 ? 8.664 0.941 6.109 1 92.75 52 ILE B C 1
ATOM 1422 O O . ILE B 1 52 ? 7.641 0.311 5.832 1 92.75 52 ILE B O 1
ATOM 1426 N N . GLY B 1 53 ? 9.391 1.471 5.137 1 93.12 53 GLY B N 1
ATOM 1427 C CA . GLY B 1 53 ? 9.039 1.367 3.729 1 93.12 53 GLY B CA 1
ATOM 1428 C C . GLY B 1 53 ? 10.125 1.892 2.803 1 93.12 53 GLY B C 1
ATOM 1429 O O . GLY B 1 53 ? 11.227 2.225 3.252 1 93.12 53 GLY B O 1
ATOM 1430 N N . GLY B 1 54 ? 9.766 1.886 1.521 1 92.56 54 GLY B N 1
ATOM 1431 C CA . GLY B 1 54 ? 10.711 2.348 0.519 1 92.56 54 GLY B CA 1
ATOM 1432 C C . GLY B 1 54 ? 10.172 3.471 -0.344 1 92.56 54 GLY B C 1
ATOM 1433 O O . GLY B 1 54 ? 8.953 3.588 -0.529 1 92.56 54 GLY B O 1
ATOM 1434 N N . LEU B 1 55 ? 11.094 4.258 -0.802 1 92.5 55 LEU B N 1
ATOM 1435 C CA . LEU B 1 55 ? 10.828 5.324 -1.763 1 92.5 55 LEU B CA 1
ATOM 1436 C C . LEU B 1 55 ? 11.742 5.195 -2.979 1 92.5 55 LEU B C 1
ATOM 1438 O O . LEU B 1 55 ? 12.961 5.098 -2.836 1 92.5 55 LEU B O 1
ATOM 1442 N N . GLN B 1 56 ? 11.078 5.121 -4.086 1 89.69 56 GLN B N 1
ATOM 1443 C CA . GLN B 1 56 ? 11.844 4.973 -5.32 1 89.69 56 GLN B CA 1
ATOM 1444 C C . GLN B 1 56 ? 11.5 6.078 -6.316 1 89.69 56 GLN B C 1
ATOM 1446 O O . GLN B 1 56 ? 10.328 6.438 -6.473 1 89.69 56 GLN B O 1
ATOM 1451 N N . ARG B 1 57 ? 12.547 6.582 -6.922 1 89.12 57 ARG B N 1
ATOM 1452 C CA . ARG B 1 57 ? 12.312 7.52 -8.016 1 89.12 57 ARG B CA 1
ATOM 1453 C C . ARG B 1 57 ? 11.773 6.797 -9.25 1 89.12 57 ARG B C 1
ATOM 1455 O O . ARG B 1 57 ? 12.367 5.82 -9.711 1 89.12 57 ARG B O 1
ATOM 1462 N N . ALA B 1 58 ? 10.617 7.246 -9.641 1 81.75 58 ALA B N 1
ATOM 1463 C CA . ALA B 1 58 ? 10.039 6.688 -10.859 1 81.75 58 ALA B CA 1
ATOM 1464 C C . ALA B 1 58 ? 10.836 7.129 -12.086 1 81.75 58 ALA B C 1
ATOM 1466 O O . ALA B 1 58 ? 11.344 8.25 -12.133 1 81.75 58 ALA B O 1
ATOM 1467 N N . PRO B 1 59 ? 10.906 6.031 -12.969 1 69.38 59 PRO B N 1
ATOM 1468 C CA . PRO B 1 59 ? 11.531 6.477 -14.211 1 69.38 59 PRO B CA 1
ATOM 1469 C C . PRO B 1 59 ? 10.719 7.555 -14.93 1 69.38 59 PRO B C 1
ATOM 1471 O O . PRO B 1 59 ? 9.5 7.625 -14.766 1 69.38 59 PRO B O 1
ATOM 1474 N N . SER B 1 60 ? 11.367 8.594 -15.359 1 58.53 60 SER B N 1
ATOM 1475 C CA . SER B 1 60 ? 10.766 9.734 -16.047 1 58.53 60 SER B CA 1
ATOM 1476 C C . SER B 1 60 ? 9.656 9.281 -16.984 1 58.53 60 SER B C 1
ATOM 1478 O O . SER B 1 60 ? 8.695 10.016 -17.219 1 58.53 60 SER B O 1
ATOM 1480 N N . SER B 1 61 ? 9.82 8.18 -17.641 1 53.06 61 SER B N 1
ATOM 1481 C CA . SER B 1 61 ? 8.875 7.703 -18.656 1 53.06 61 SER B CA 1
ATOM 1482 C C . SER B 1 61 ? 7.676 7.02 -18 1 53.06 61 SER B C 1
ATOM 1484 O O . SER B 1 61 ? 6.723 6.652 -18.688 1 53.06 61 SER B O 1
ATOM 1486 N N . ALA B 1 62 ? 7.891 6.957 -16.844 1 51.66 62 ALA B N 1
ATOM 1487 C CA . ALA B 1 62 ? 6.859 6.117 -16.234 1 51.66 62 ALA B CA 1
ATOM 1488 C C . ALA B 1 62 ? 5.516 6.84 -16.203 1 51.66 62 ALA B C 1
ATOM 1490 O O . ALA B 1 62 ? 5.457 8.047 -15.953 1 51.66 62 ALA B O 1
ATOM 1491 N N . ALA B 1 63 ? 4.75 6.332 -16.891 1 46.66 63 ALA B N 1
ATOM 1492 C CA . ALA B 1 63 ? 3.365 6.789 -16.812 1 46.66 63 ALA B CA 1
ATOM 1493 C C . ALA B 1 63 ? 2.986 7.145 -15.375 1 46.66 63 ALA B C 1
ATOM 1495 O O . ALA B 1 63 ? 3.68 6.762 -14.43 1 46.66 63 ALA B O 1
ATOM 1496 N N . ARG B 1 64 ? 1.857 7.613 -15.188 1 47.78 64 ARG B N 1
ATOM 1497 C CA . ARG B 1 64 ? 1.287 8.195 -13.977 1 47.78 64 ARG B CA 1
ATOM 1498 C C . ARG B 1 64 ? 1.539 7.301 -12.766 1 47.78 64 ARG B C 1
ATOM 1500 O O . ARG B 1 64 ? 1.126 6.141 -12.75 1 47.78 64 ARG B O 1
ATOM 1507 N N . PRO B 1 65 ? 2.639 7.703 -12.102 1 47.06 65 PRO B N 1
ATOM 1508 C CA . PRO B 1 65 ? 2.869 6.988 -10.844 1 47.06 65 PRO B CA 1
ATOM 1509 C C . PRO B 1 65 ? 1.57 6.57 -10.156 1 47.06 65 PRO B C 1
ATOM 1511 O O . PRO B 1 65 ? 0.543 7.238 -10.312 1 47.06 65 PRO B O 1
ATOM 1514 N N . SER B 1 66 ? 1.471 5.355 -10.016 1 51.06 66 SER B N 1
ATOM 1515 C CA . SER B 1 66 ? 0.31 4.848 -9.289 1 51.06 66 SER B CA 1
ATOM 1516 C C . SER B 1 66 ? 0.07 5.637 -8.008 1 51.06 66 SER B C 1
ATOM 1518 O O . SER B 1 66 ? 1.02 6.008 -7.312 1 51.06 66 SER B O 1
ATOM 1520 N N . ALA B 1 67 ? -0.969 6.316 -7.945 1 59.94 67 ALA B N 1
ATOM 1521 C CA . ALA B 1 67 ? -1.359 7.16 -6.82 1 59.94 67 ALA B CA 1
ATOM 1522 C C . ALA B 1 67 ? -1.339 6.375 -5.512 1 59.94 67 ALA B C 1
ATOM 1524 O O . ALA B 1 67 ? -1.868 6.832 -4.496 1 59.94 67 ALA B O 1
ATOM 1525 N N . GLY B 1 68 ? -0.523 5.293 -5.66 1 82 68 GLY B N 1
ATOM 1526 C CA . GLY B 1 68 ? -0.515 4.582 -4.391 1 82 68 GLY B CA 1
ATOM 1527 C C . GLY B 1 68 ? 0.768 3.812 -4.145 1 82 68 GLY B C 1
ATOM 1528 O O . GLY B 1 68 ? 1.762 4.012 -4.844 1 82 68 GLY B O 1
ATOM 1529 N N . ALA B 1 69 ? 0.801 3.111 -3.088 1 91.12 69 ALA B N 1
ATOM 1530 C CA . ALA B 1 69 ? 1.937 2.301 -2.656 1 91.12 69 ALA B CA 1
ATOM 1531 C C . ALA B 1 69 ? 1.855 0.891 -3.234 1 91.12 69 ALA B C 1
ATOM 1533 O O . ALA B 1 69 ? 0.763 0.385 -3.502 1 91.12 69 ALA B O 1
ATOM 1534 N N . ARG B 1 70 ? 2.975 0.388 -3.523 1 91.75 70 ARG B N 1
ATOM 1535 C CA . ARG B 1 70 ? 3.053 -1.05 -3.762 1 91.75 70 ARG B CA 1
ATOM 1536 C C . ARG B 1 70 ? 3.33 -1.805 -2.467 1 91.75 70 ARG B C 1
ATOM 1538 O O . ARG B 1 70 ? 4.309 -1.52 -1.772 1 91.75 70 ARG B O 1
ATOM 1545 N N . VAL B 1 71 ? 2.463 -2.791 -2.219 1 92.69 71 VAL B N 1
ATOM 1546 C CA . VAL B 1 71 ? 2.674 -3.564 -1 1 92.69 71 VAL B CA 1
ATOM 1547 C C . VAL B 1 71 ? 3.332 -4.898 -1.342 1 92.69 71 VAL B C 1
ATOM 1549 O O . VAL B 1 71 ? 3.078 -5.469 -2.408 1 92.69 71 VAL B O 1
ATOM 1552 N N . TYR B 1 72 ? 4.121 -5.367 -0.437 1 91.88 72 TYR B N 1
ATOM 1553 C CA . TYR B 1 72 ? 4.855 -6.613 -0.637 1 91.88 72 TYR B CA 1
ATOM 1554 C C . TYR B 1 72 ? 4.359 -7.695 0.311 1 91.88 72 TYR B C 1
ATOM 1556 O O . TYR B 1 72 ? 4.199 -7.457 1.511 1 91.88 72 TYR B O 1
ATOM 1564 N N . LEU B 1 73 ? 4.203 -8.828 -0.288 1 91.62 73 LEU B N 1
ATOM 1565 C CA . LEU B 1 73 ? 3.793 -10.008 0.461 1 91.62 73 LEU B CA 1
ATOM 1566 C C . LEU B 1 73 ? 4.961 -10.969 0.643 1 91.62 73 LEU B C 1
ATOM 1568 O O . LEU B 1 73 ? 5.75 -11.172 -0.281 1 91.62 73 LEU B O 1
ATOM 1572 N N . ALA B 1 74 ? 5.008 -11.531 1.833 1 89.75 74 ALA B N 1
ATOM 1573 C CA . ALA B 1 74 ? 6.016 -12.562 2.066 1 89.75 74 ALA B CA 1
ATOM 1574 C C . ALA B 1 74 ? 5.543 -13.922 1.551 1 89.75 74 ALA B C 1
ATOM 1576 O O . ALA B 1 74 ? 4.398 -14.312 1.781 1 89.75 74 ALA B O 1
ATOM 1577 N N . VAL B 1 75 ? 6.414 -14.57 0.846 1 89.56 75 VAL B N 1
ATOM 1578 C CA . VAL B 1 75 ? 6.109 -15.914 0.356 1 89.56 75 VAL B CA 1
ATOM 1579 C C . VAL B 1 75 ? 7.266 -16.859 0.676 1 89.56 75 VAL B C 1
ATOM 1581 O O . VAL B 1 75 ? 8.406 -16.422 0.818 1 89.56 75 VAL B O 1
ATOM 1584 N N . ASP B 1 76 ? 6.918 -18.094 0.845 1 86.38 76 ASP B N 1
ATOM 1585 C CA . ASP B 1 76 ? 7.949 -19.078 1.151 1 86.38 76 ASP B CA 1
ATOM 1586 C C . ASP B 1 76 ? 8.805 -19.375 -0.078 1 86.38 76 ASP B C 1
ATOM 1588 O O . ASP B 1 76 ? 10.031 -19.453 0.017 1 86.38 76 ASP B O 1
ATOM 1592 N N . ASP B 1 77 ? 8.133 -19.578 -1.224 1 87.06 77 ASP B N 1
ATOM 1593 C CA . ASP B 1 77 ? 8.773 -19.922 -2.49 1 87.06 77 ASP B CA 1
ATOM 1594 C C . ASP B 1 77 ? 8.43 -18.906 -3.576 1 87.06 77 ASP B C 1
ATOM 1596 O O . ASP B 1 77 ? 7.355 -18.984 -4.18 1 87.06 77 ASP B O 1
ATOM 1600 N N . LEU B 1 78 ? 9.383 -18.094 -3.893 1 89.94 78 LEU B N 1
ATOM 1601 C CA . LEU B 1 78 ? 9.156 -17 -4.828 1 89.94 78 LEU B CA 1
ATOM 1602 C C . LEU B 1 78 ? 8.891 -17.516 -6.234 1 89.94 78 LEU B C 1
ATOM 1604 O O . LEU B 1 78 ? 7.941 -17.109 -6.895 1 89.94 78 LEU B O 1
ATOM 1608 N N . GLU B 1 79 ? 9.68 -18.453 -6.633 1 87.56 79 GLU B N 1
ATOM 1609 C CA . GLU B 1 79 ? 9.594 -18.969 -8 1 87.56 79 GLU B CA 1
ATOM 1610 C C . GLU B 1 79 ? 8.25 -19.656 -8.242 1 87.56 79 GLU B C 1
ATOM 1612 O O . GLU B 1 79 ? 7.59 -19.391 -9.25 1 87.56 79 GLU B O 1
ATOM 1617 N N . SER B 1 80 ? 7.91 -20.484 -7.363 1 91.69 80 SER B N 1
ATOM 1618 C CA . SER B 1 80 ? 6.633 -21.172 -7.504 1 91.69 80 SER B CA 1
ATOM 1619 C C . SER B 1 80 ? 5.469 -20.188 -7.504 1 91.69 80 SER B C 1
ATOM 1621 O O . SER B 1 80 ? 4.484 -20.375 -8.227 1 91.69 80 SER B O 1
ATOM 1623 N N . THR B 1 81 ? 5.594 -19.188 -6.68 1 93.56 81 THR B N 1
ATOM 1624 C CA . THR B 1 81 ? 4.531 -18.188 -6.613 1 93.56 81 THR B CA 1
ATOM 1625 C C . THR B 1 81 ? 4.449 -17.406 -7.918 1 93.56 81 THR B C 1
ATOM 1627 O O . THR B 1 81 ? 3.357 -17.156 -8.43 1 93.56 81 THR B O 1
ATOM 1630 N N . LEU B 1 82 ? 5.555 -17.047 -8.453 1 93.25 82 LEU B N 1
ATOM 1631 C CA . LEU B 1 82 ? 5.574 -16.312 -9.711 1 93.25 82 LEU B CA 1
ATOM 1632 C C . LEU B 1 82 ? 5 -17.156 -10.844 1 93.25 82 LEU B C 1
ATOM 1634 O O . LEU B 1 82 ? 4.277 -16.641 -11.695 1 93.25 82 LEU B O 1
ATOM 1638 N N . ASP B 1 83 ? 5.34 -18.422 -10.82 1 94.38 83 ASP B N 1
ATOM 1639 C CA . ASP B 1 83 ? 4.758 -19.328 -11.805 1 94.38 83 ASP B CA 1
ATOM 1640 C C . ASP B 1 83 ? 3.236 -19.359 -11.695 1 94.38 83 ASP B C 1
ATOM 1642 O O . ASP B 1 83 ? 2.531 -19.328 -12.703 1 94.38 83 ASP B O 1
ATOM 1646 N N . ARG B 1 84 ? 2.807 -19.422 -10.508 1 96.75 84 ARG B N 1
ATOM 1647 C CA . ARG B 1 84 ? 1.37 -19.453 -10.258 1 96.75 84 ARG B CA 1
ATOM 1648 C C . ARG B 1 84 ? 0.705 -18.156 -10.695 1 96.75 84 ARG B C 1
ATOM 1650 O O . ARG B 1 84 ? -0.423 -18.156 -11.195 1 96.75 84 ARG B O 1
ATOM 1657 N N . VAL B 1 85 ? 1.333 -17.047 -10.484 1 97.06 85 VAL B N 1
ATOM 1658 C CA . VAL B 1 85 ? 0.837 -15.758 -10.938 1 97.06 85 VAL B CA 1
ATOM 1659 C C . VAL B 1 85 ? 0.547 -15.805 -12.438 1 97.06 85 VAL B C 1
ATOM 1661 O O . VAL B 1 85 ? -0.529 -15.398 -12.883 1 97.06 85 VAL B O 1
ATOM 1664 N N . VAL B 1 86 ? 1.47 -16.312 -13.156 1 97 86 VAL B N 1
ATOM 1665 C CA . VAL B 1 86 ? 1.333 -16.406 -14.609 1 97 86 VAL B CA 1
ATOM 1666 C C . VAL B 1 86 ? 0.2 -17.359 -14.969 1 97 86 VAL B C 1
ATOM 1668 O O . VAL B 1 86 ? -0.634 -17.047 -15.82 1 97 86 VAL B O 1
ATOM 1671 N N . GLU B 1 87 ? 0.154 -18.469 -14.297 1 98.06 87 GLU B N 1
ATOM 1672 C CA . GLU B 1 87 ? -0.888 -19.453 -14.539 1 98.06 87 GLU B CA 1
ATOM 1673 C C . GLU B 1 87 ? -2.277 -18.875 -14.32 1 98.06 87 GLU B C 1
ATOM 1675 O O . GLU B 1 87 ? -3.234 -19.25 -14.992 1 98.06 87 GLU B O 1
ATOM 1680 N N . LEU B 1 88 ? -2.365 -18 -13.422 1 98.19 88 LEU B N 1
ATOM 1681 C CA . LEU B 1 88 ? -3.652 -17.422 -13.039 1 98.19 88 LEU B CA 1
ATOM 1682 C C . LEU B 1 88 ? -3.963 -16.172 -13.852 1 98.19 88 LEU B C 1
ATOM 1684 O O . LEU B 1 88 ? -4.98 -15.516 -13.617 1 98.19 88 LEU B O 1
ATOM 1688 N N . GLY B 1 89 ? -3.072 -15.82 -14.727 1 97.69 89 GLY B N 1
ATOM 1689 C CA . GLY B 1 89 ? -3.361 -14.734 -15.648 1 97.69 89 GLY B CA 1
ATOM 1690 C C . GLY B 1 89 ? -2.697 -13.43 -15.258 1 97.69 89 GLY B C 1
ATOM 1691 O O . GLY B 1 89 ? -2.973 -12.383 -15.852 1 97.69 89 GLY B O 1
ATOM 1692 N N . GLY B 1 90 ? -1.871 -13.461 -14.266 1 97.06 90 GLY B N 1
ATOM 1693 C CA . GLY B 1 90 ? -1.086 -12.289 -13.93 1 97.06 90 GLY B CA 1
ATOM 1694 C C . GLY B 1 90 ? 0.121 -12.102 -14.828 1 97.06 90 GLY B C 1
ATOM 1695 O O . GLY B 1 90 ? 0.445 -12.977 -15.633 1 97.06 90 GLY B O 1
ATOM 1696 N N . VAL B 1 91 ? 0.729 -10.859 -14.68 1 95.06 91 VAL B N 1
ATOM 1697 C CA . VAL B 1 91 ? 1.904 -10.508 -15.477 1 95.06 91 VAL B CA 1
ATOM 1698 C C . VAL B 1 91 ? 3.082 -10.211 -14.547 1 95.06 91 VAL B C 1
ATOM 1700 O O . VAL B 1 91 ? 2.953 -9.438 -13.602 1 95.06 91 VAL B O 1
ATOM 1703 N N . ILE B 1 92 ? 4.188 -10.852 -14.898 1 94 92 ILE B N 1
ATOM 1704 C CA . ILE B 1 92 ? 5.395 -10.578 -14.125 1 94 92 ILE B CA 1
ATOM 1705 C C . ILE B 1 92 ? 6.035 -9.281 -14.609 1 94 92 ILE B C 1
ATOM 1707 O O . ILE B 1 92 ? 6.285 -9.109 -15.805 1 94 92 ILE B O 1
ATOM 1711 N N . GLN B 1 93 ? 6.23 -8.359 -13.727 1 87.75 93 GLN B N 1
ATOM 1712 C CA . GLN B 1 93 ? 6.879 -7.098 -14.055 1 87.75 93 GLN B CA 1
ATOM 1713 C C . GLN B 1 93 ? 8.383 -7.164 -13.781 1 87.75 93 GLN B C 1
ATOM 1715 O O . GLN B 1 93 ? 9.18 -6.617 -14.547 1 87.75 93 GLN B O 1
ATOM 1720 N N . ARG B 1 94 ? 8.703 -7.594 -12.703 1 81.44 94 ARG B N 1
ATOM 1721 C CA . ARG B 1 94 ? 10.094 -7.828 -12.328 1 81.44 94 ARG B CA 1
ATOM 1722 C C . ARG B 1 94 ? 10.273 -9.227 -11.75 1 81.44 94 ARG B C 1
ATOM 1724 O O . ARG B 1 94 ? 9.562 -9.617 -10.82 1 81.44 94 ARG B O 1
ATOM 1731 N N . SER B 1 95 ? 11.102 -9.859 -12.531 1 75.38 95 SER B N 1
ATOM 1732 C CA . SER B 1 95 ? 11.406 -11.203 -12.039 1 75.38 95 SER B CA 1
ATOM 1733 C C . SER B 1 95 ? 12.555 -11.18 -11.047 1 75.38 95 SER B C 1
ATOM 1735 O O . SER B 1 95 ? 13.469 -10.352 -11.156 1 75.38 95 SER B O 1
ATOM 1737 N N . ARG B 1 96 ? 12.711 -12.125 -10.203 1 72 96 ARG B N 1
ATOM 1738 C CA . ARG B 1 96 ? 13.617 -12.469 -9.109 1 72 96 ARG B CA 1
ATOM 1739 C C . ARG B 1 96 ? 14.805 -11.516 -9.062 1 72 96 ARG B C 1
ATOM 1741 O O . ARG B 1 96 ? 15.641 -11.516 -9.969 1 72 96 ARG B O 1
ATOM 1748 N N . ILE B 1 97 ? 14.641 -10.578 -8.312 1 67.31 97 ILE B N 1
ATOM 1749 C CA . ILE B 1 97 ? 15.742 -9.633 -8.164 1 67.31 97 ILE B CA 1
ATOM 1750 C C . ILE B 1 97 ? 16.375 -9.797 -6.781 1 67.31 97 ILE B C 1
ATOM 1752 O O . ILE B 1 97 ? 15.672 -9.867 -5.773 1 67.31 97 ILE B O 1
ATOM 1756 N N . ALA B 1 98 ? 17.672 -10.148 -6.855 1 66.44 98 ALA B N 1
ATOM 1757 C CA . ALA B 1 98 ? 18.406 -10.172 -5.594 1 66.44 98 ALA B CA 1
ATOM 1758 C C . ALA B 1 98 ? 18.438 -8.789 -4.953 1 66.44 98 ALA B C 1
ATOM 1760 O O . ALA B 1 98 ? 18.625 -7.781 -5.637 1 66.44 98 ALA B O 1
ATOM 1761 N N . LEU B 1 99 ? 17.781 -8.703 -3.74 1 61.94 99 LEU B N 1
ATOM 1762 C CA . LEU B 1 99 ? 17.891 -7.473 -2.971 1 61.94 99 LEU B CA 1
ATOM 1763 C C . LEU B 1 99 ? 19.25 -7.383 -2.275 1 61.94 99 LEU B C 1
ATOM 1765 O O . LEU B 1 99 ? 19.516 -8.148 -1.346 1 61.94 99 LEU B O 1
ATOM 1769 N N . GLY B 1 100 ? 20.188 -6.879 -2.777 1 55.22 100 GLY B N 1
ATOM 1770 C CA . GLY B 1 100 ? 21.531 -6.707 -2.25 1 55.22 100 GLY B CA 1
ATOM 1771 C C . GLY B 1 100 ? 21.875 -7.719 -1.177 1 55.22 100 GLY B C 1
ATOM 1772 O O . GLY B 1 100 ? 21.016 -8.164 -0.425 1 55.22 100 GLY B O 1
ATOM 1773 N N . GLY B 1 101 ? 23.109 -7.949 -1.068 1 50.69 101 GLY B N 1
ATOM 1774 C CA . GLY B 1 101 ? 23.984 -8.688 -0.17 1 50.69 101 GLY B CA 1
ATOM 1775 C C . GLY B 1 101 ? 23.297 -9.891 0.468 1 50.69 101 GLY B C 1
ATOM 1776 O O . GLY B 1 101 ? 23.922 -10.938 0.637 1 50.69 101 GLY B O 1
ATOM 1777 N N . ASP B 1 102 ? 22.125 -9.602 1.194 1 53.31 102 ASP B N 1
ATOM 1778 C CA . ASP B 1 102 ? 21.531 -10.711 1.938 1 53.31 102 ASP B CA 1
ATOM 1779 C C . ASP B 1 102 ? 20.438 -11.406 1.122 1 53.31 102 ASP B C 1
ATOM 1781 O O . ASP B 1 102 ? 19.875 -10.812 0.202 1 53.31 102 ASP B O 1
ATOM 1785 N N . ASP B 1 103 ? 20.344 -12.719 1.101 1 55.75 103 ASP B N 1
ATOM 1786 C CA . ASP B 1 103 ? 19.562 -13.844 0.598 1 55.75 103 ASP B CA 1
ATOM 1787 C C . ASP B 1 103 ? 18.094 -13.477 0.46 1 55.75 103 ASP B C 1
ATOM 1789 O O . ASP B 1 103 ? 17.203 -14.305 0.687 1 55.75 103 ASP B O 1
ATOM 1793 N N . ARG B 1 104 ? 17.984 -12.094 0.126 1 69.75 104 ARG B N 1
ATOM 1794 C CA . ARG B 1 104 ? 16.578 -11.742 -0.037 1 69.75 104 ARG B CA 1
ATOM 1795 C C . ARG B 1 104 ? 16.25 -11.445 -1.497 1 69.75 104 ARG B C 1
ATOM 1797 O O . ARG B 1 104 ? 17.047 -10.828 -2.205 1 69.75 104 ARG B O 1
ATOM 1804 N N . TRP B 1 105 ? 15.102 -12.055 -1.912 1 79.56 105 TRP B N 1
ATOM 1805 C CA . TRP B 1 105 ? 14.641 -11.891 -3.285 1 79.56 105 TRP B CA 1
ATOM 1806 C C . TRP B 1 105 ? 13.227 -11.312 -3.318 1 79.56 105 TRP B C 1
ATOM 1808 O O . TRP B 1 105 ? 12.453 -11.5 -2.377 1 79.56 105 TRP B O 1
ATOM 1818 N N . PHE B 1 106 ? 13.195 -10.57 -4.305 1 83.81 106 PHE B N 1
ATOM 1819 C CA . PHE B 1 106 ? 11.844 -10.055 -4.477 1 83.81 106 PHE B CA 1
ATOM 1820 C C . PHE B 1 106 ? 11.414 -10.117 -5.938 1 83.81 106 PHE B C 1
ATOM 1822 O O . PHE B 1 106 ? 12.25 -10.344 -6.82 1 83.81 106 PHE B O 1
ATOM 1829 N N . GLY B 1 107 ? 10.188 -10.133 -6.184 1 88.44 107 GLY B N 1
ATOM 1830 C CA . GLY B 1 107 ? 9.539 -10.008 -7.48 1 88.44 107 GLY B CA 1
ATOM 1831 C C . GLY B 1 107 ? 8.32 -9.102 -7.457 1 88.44 107 GLY B C 1
ATOM 1832 O O . GLY B 1 107 ? 7.809 -8.773 -6.387 1 88.44 107 GLY B O 1
ATOM 1833 N N . VAL B 1 108 ? 8.047 -8.625 -8.656 1 90.69 108 VAL B N 1
ATOM 1834 C CA . VAL B 1 108 ? 6.883 -7.762 -8.789 1 90.69 108 VAL B CA 1
ATOM 1835 C C . VAL B 1 108 ? 5.973 -8.289 -9.898 1 90.69 108 VAL B C 1
ATOM 1837 O O . VAL B 1 108 ? 6.449 -8.711 -10.953 1 90.69 108 VAL B O 1
ATOM 1840 N N . PHE B 1 109 ? 4.66 -8.227 -9.594 1 92.5 109 PHE B N 1
ATOM 1841 C CA . PHE B 1 109 ? 3.707 -8.664 -10.602 1 92.5 109 PHE B CA 1
ATOM 1842 C C . PHE B 1 109 ? 2.482 -7.754 -10.617 1 92.5 109 PHE B C 1
ATOM 1844 O O . PHE B 1 109 ? 2.27 -6.977 -9.688 1 92.5 109 PHE B O 1
ATOM 1851 N N . ARG B 1 110 ? 1.8 -7.809 -11.703 1 93.5 110 ARG B N 1
ATOM 1852 C CA . ARG B 1 110 ? 0.486 -7.188 -11.844 1 93.5 110 ARG B CA 1
ATOM 1853 C C . ARG B 1 110 ? -0.604 -8.242 -11.992 1 93.5 110 ARG B C 1
ATOM 1855 O O . ARG B 1 110 ? -0.482 -9.164 -12.805 1 93.5 110 ARG B O 1
ATOM 1862 N N . ASP B 1 111 ? -1.618 -8.109 -11.172 1 94.44 111 ASP B N 1
ATOM 1863 C CA . ASP B 1 111 ? -2.697 -9.086 -11.25 1 94.44 111 ASP B CA 1
ATOM 1864 C C . ASP B 1 111 ? -3.672 -8.75 -12.375 1 94.44 111 ASP B C 1
ATOM 1866 O O . ASP B 1 111 ? -3.539 -7.707 -13.023 1 94.44 111 ASP B O 1
ATOM 1870 N N . PRO B 1 112 ? -4.625 -9.578 -12.711 1 95.12 112 PRO B N 1
ATOM 1871 C CA . PRO B 1 112 ? -5.527 -9.344 -13.844 1 95.12 112 PRO B CA 1
ATOM 1872 C C . PRO B 1 112 ? -6.422 -8.125 -13.641 1 95.12 112 PRO B C 1
ATOM 1874 O O . PRO B 1 112 ? -7.023 -7.633 -14.602 1 95.12 112 PRO B O 1
ATOM 1877 N N . ALA B 1 113 ? -6.637 -7.699 -12.375 1 91.69 113 ALA B N 1
ATOM 1878 C CA . ALA B 1 113 ? -7.414 -6.492 -12.109 1 91.69 113 ALA B CA 1
ATOM 1879 C C . ALA B 1 113 ? -6.566 -5.238 -12.305 1 91.69 113 ALA B C 1
ATOM 1881 O O . ALA B 1 113 ? -7.066 -4.117 -12.172 1 91.69 113 ALA B O 1
ATOM 1882 N N . GLY B 1 114 ? -5.266 -5.41 -12.484 1 89 114 GLY B N 1
ATOM 1883 C CA . GLY B 1 114 ? -4.379 -4.297 -12.781 1 89 114 GLY B CA 1
ATOM 1884 C C . GLY B 1 114 ? -3.613 -3.805 -11.57 1 89 114 GLY B C 1
ATOM 1885 O O . GLY B 1 114 ? -2.914 -2.791 -11.641 1 89 114 GLY B O 1
ATOM 1886 N N . VAL B 1 115 ? -3.688 -4.461 -10.516 1 90.88 115 VAL B N 1
ATOM 1887 C CA . VAL B 1 115 ? -3.031 -4.035 -9.289 1 90.88 115 VAL B CA 1
ATOM 1888 C C . VAL B 1 115 ? -1.627 -4.633 -9.219 1 90.88 115 VAL B C 1
ATOM 1890 O O . VAL B 1 115 ? -1.443 -5.828 -9.445 1 90.88 115 VAL B O 1
ATOM 1893 N N . SER B 1 116 ? -0.678 -3.801 -8.898 1 92 116 SER B N 1
ATOM 1894 C CA . SER B 1 116 ? 0.714 -4.227 -8.789 1 92 116 SER B CA 1
ATOM 1895 C C . SER B 1 116 ? 1.066 -4.613 -7.355 1 92 116 SER B C 1
ATOM 1897 O O . SER B 1 116 ? 0.779 -3.869 -6.418 1 92 116 SER B O 1
ATOM 1899 N N . PHE B 1 117 ? 1.724 -5.797 -7.223 1 93.06 117 PHE B N 1
ATOM 1900 C CA . PHE B 1 117 ? 2.166 -6.309 -5.93 1 93.06 117 PHE B CA 1
ATOM 1901 C C . PHE B 1 117 ? 3.635 -6.711 -5.98 1 93.06 117 PHE B C 1
ATOM 1903 O O . PHE B 1 117 ? 4.137 -7.117 -7.031 1 93.06 117 PHE B O 1
ATOM 1910 N N . GLY B 1 118 ? 4.199 -6.551 -4.848 1 92.38 118 GLY B N 1
ATOM 1911 C CA . GLY B 1 118 ? 5.504 -7.164 -4.668 1 92.38 118 GLY B CA 1
ATOM 1912 C C . GLY B 1 118 ? 5.453 -8.461 -3.885 1 92.38 118 GLY B C 1
ATOM 1913 O O . GLY B 1 118 ? 4.559 -8.664 -3.062 1 92.38 118 GLY B O 1
ATOM 1914 N N . LEU B 1 119 ? 6.453 -9.312 -4.188 1 91.62 119 LEU B N 1
ATOM 1915 C CA . LEU B 1 119 ? 6.695 -10.531 -3.42 1 91.62 119 LEU B CA 1
ATOM 1916 C C . LEU B 1 119 ? 8.094 -10.516 -2.805 1 91.62 119 LEU B C 1
ATOM 1918 O O . LEU B 1 119 ? 9.039 -10.016 -3.418 1 91.62 119 LEU B O 1
ATOM 1922 N N . TRP B 1 120 ? 8.062 -11.023 -1.577 1 88.06 120 TRP B N 1
ATOM 1923 C CA . TRP B 1 120 ? 9.328 -11.047 -0.846 1 88.06 120 TRP B CA 1
ATOM 1924 C C . TRP B 1 120 ? 9.562 -12.422 -0.224 1 88.06 120 TRP B C 1
ATOM 1926 O O . TRP B 1 120 ? 8.641 -13.039 0.301 1 88.06 120 TRP B O 1
ATOM 1936 N N . THR B 1 121 ? 10.766 -12.93 -0.37 1 85.56 121 THR B N 1
ATOM 1937 C CA . THR B 1 121 ? 11.117 -14.18 0.296 1 85.56 121 THR B CA 1
ATOM 1938 C C . THR B 1 121 ? 12.492 -14.078 0.942 1 85.56 121 THR B C 1
ATOM 1940 O O . THR B 1 121 ? 13.367 -13.367 0.448 1 85.56 121 THR B O 1
ATOM 1943 N N . GLU B 1 122 ? 12.547 -14.57 2.207 1 73.12 122 GLU B N 1
ATOM 1944 C CA . GLU B 1 122 ? 13.867 -14.68 2.824 1 73.12 122 GLU B CA 1
ATOM 1945 C C . GLU B 1 122 ? 14.68 -15.805 2.197 1 73.12 122 GLU B C 1
ATOM 1947 O O . GLU B 1 122 ? 15.898 -15.844 2.326 1 73.12 122 GLU B O 1
ATOM 1952 N N . ARG B 1 123 ? 13.945 -16.891 1.721 1 63.06 123 ARG B N 1
ATOM 1953 C CA . ARG B 1 123 ? 14.656 -18.078 1.268 1 63.06 123 ARG B CA 1
ATOM 1954 C C . ARG B 1 123 ? 14.797 -18.094 -0.251 1 63.06 123 ARG B C 1
ATOM 1956 O O . ARG B 1 123 ? 13.797 -18.031 -0.972 1 63.06 123 ARG B O 1
ATOM 1963 N N . PRO B 1 124 ? 15.828 -17.594 -0.876 1 53.41 124 PRO B N 1
ATOM 1964 C CA . PRO B 1 124 ? 15.953 -17.812 -2.32 1 53.41 124 PRO B CA 1
ATOM 1965 C C . PRO B 1 124 ? 15.617 -19.234 -2.727 1 53.41 124 PRO B C 1
ATOM 1967 O O . PRO B 1 124 ? 15.75 -20.156 -1.916 1 53.41 124 PRO B O 1
ATOM 1970 N N . GLU B 1 125 ? 14.664 -19.656 -3.375 1 47.41 125 GLU B N 1
ATOM 1971 C CA . GLU B 1 125 ? 14.828 -21.031 -3.836 1 47.41 125 GLU B CA 1
ATOM 1972 C C . GLU B 1 125 ? 16.297 -21.359 -4.07 1 47.41 125 GLU B C 1
ATOM 1974 O O . GLU B 1 125 ? 17.125 -20.453 -4.246 1 47.41 125 GLU B O 1
ATOM 1979 N N . HIS B 1 126 ? 16.359 -22.672 -3.693 1 44.94 126 HIS B N 1
ATOM 1980 C CA . HIS B 1 126 ? 17.031 -23.922 -3.99 1 44.94 126 HIS B CA 1
ATOM 1981 C C . HIS B 1 126 ? 17.25 -24.094 -5.492 1 44.94 126 HIS B C 1
ATOM 1983 O O . HIS B 1 126 ? 17.266 -25.219 -5.996 1 44.94 126 HIS B O 1
ATOM 1989 N N . GLY B 1 127 ? 17.047 -23.062 -6.5 1 33.97 127 GLY B N 1
ATOM 1990 C CA . GLY B 1 127 ? 17.641 -23.828 -7.586 1 33.97 127 GLY B CA 1
ATOM 1991 C C . GLY B 1 127 ? 19.031 -24.344 -7.266 1 33.97 127 GLY B C 1
ATOM 1992 O O . GLY B 1 127 ? 19.703 -23.812 -6.367 1 33.97 127 GLY B O 1
#

Nearest PDB structures (foldseek):
  8stb-assembly2_A  TM=7.745E-01  e=3.693E-08  Streptomyces sp.
  8stb-assembly1_B  TM=7.553E-01  e=1.527E-07  Streptomyces sp.
  1fa5-assembly1_B  TM=4.277E-01  e=5.023E-05  Escherichia coli
  6bnz-assembly1_A  TM=3.879E-01  e=9.627E-05  Zea mays
  4mts-assembly1_B  TM=4.000E-01  e=3.142E-04  Pseudomonas aeruginosa PAO1

Organism: NCBI:txid88382

Sequence (254 aa):
MAGIVWWEIETAEPETFQRFHQALSGWSFEPAFEDTEIGASYWIIQEDGHSIGGLQRAPSSAARPSAGARVYLAVDDLESTLDRVVELGGVIQRSRIALGGDDRWFGVFRDPAGVSFGLWTERPEHGMAGIVWWEIETAEPETFQRFHQALSGWSFEPAFEDTEIGASYWIIQEDGHSIGGLQRAPSSAARPSAGARVYLAVDDLESTLDRVVELGGVIQRSRIALGGDDRWFGVFRDPAGVSFGLWTERPEHG

InterPro domains:
  IPR029068 Glyoxalase/Bleomycin resistance protein/Dihydroxybiphenyl dioxygenase [G3DSA:3.10.180.10] (2-126)
  IPR029068 Glyoxalase/Bleomycin resistance protein/Dihydroxybiphenyl dioxygenase [SSF54593] (3-124)
  IPR041581 Glyoxalase-like domain, group 6 [PF18029] (9-118)
  IPR052164 Anthracycline and Secondary Metabolite Biosynthesis Protein [PTHR33993] (2-122)

pLDDT: mean 82.57, std 16.38, range [33.97, 98.19]

Foldseek 3Di:
DPWFDEKEFEEQCVVVVQVVCCVVPVKDWAWDPCPHPVVWTKTFIDDPRDGHYMYTYDDPPDPDGDPDMATEGEDADQVVVVVVQVVQPKAWDADWGPPPPAQKTKTWIAHPVGHIYMYIYNHHDPD/DPWFDEKEFEEQCVVVVQVVCCVVPVKDWAWDPCPHPVVWTKTFIDDPRDGHYMYTYDDPPDPDGDPDMATEGEDAEQVVVVVVQVVQPKAWDADWDDPPDAQKTKTWIAHPVGHIYMYIYNHHDDD

Solvent-accessible surface area (backbone atoms only — not comparable to full-atom values): 13377 Å² total; per-residue (Å²): 97,63,66,54,73,41,36,32,38,45,26,82,37,52,65,55,40,48,55,47,40,30,70,74,73,57,38,45,72,42,81,40,62,84,88,37,90,70,74,45,63,30,26,38,32,29,50,95,89,36,76,43,33,37,39,31,45,37,61,86,80,52,61,79,54,33,37,19,27,33,44,20,32,67,42,77,51,55,67,64,49,53,52,47,38,46,74,70,56,26,42,80,73,38,75,74,36,76,49,64,99,55,61,28,31,31,32,29,32,30,41,80,52,54,44,36,38,32,38,34,19,74,55,54,70,83,115,102,63,64,53,72,41,36,31,38,45,26,82,36,51,67,55,40,49,55,47,39,30,70,73,72,57,38,47,72,42,81,39,63,84,87,37,90,71,74,44,63,30,27,38,31,27,49,95,89,35,77,42,32,36,39,31,45,36,60,86,79,51,61,79,54,32,37,19,26,34,45,20,31,68,40,76,48,51,65,63,49,52,52,48,38,47,74,70,56,25,43,78,74,37,71,77,35,79,46,65,97,58,63,31,32,31,34,30,33,28,42,80,51,53,43,37,36,33,38,34,17,75,49,55,72,78,120

Secondary structure (DSSP, 8-state):
--SEEEEEEEES-HHHHHHHHHHHH--EEEEE-TTSTT-S-EEEEEETTEEEEEEEEPPTT--S--SSEEEEEE-S-HHHHHHHHHHTT-EEEEEEEE-TTTT-EEEEEE-TTS-EEEEEESS----/--SEEEEEEEES-HHHHHHHHHHHH--EEEEE-TTSTT-S-EEEEEETTEEEEEEEEPPTT--S--SSEEEEEE-S-HHHHHHHHHHTT-EEEEEEEEETTTTEEEEEEE-TTS-EEEEEESS----